Protein AF-A0A4Y6Q1Q9-F1 (afdb_monomer_lite)

Foldseek 3Di:
DDDDDDDDDDDDDDDDDDDDDDDDDDDDDDDDDDDDDDPPDDDPPPDDDDDPDDPPPPDDPPPVPQADCHAQQDWDAPDFFWIWGQHNNNPGTDIDGLDPQWTDDPRHTHGNQPAAQQDWADQFQFKIWGQHNRSNDTDIDGLDPQWTDFLRDTFGAGDWFAWDDALNNASLSAKDFWQDSDCPPPPGTITHKHADDQQSGHPQWFFAPCVQQVRVNGTIIFGADDQDGPDPQWGFEWAFGCNVVDTATGTGTDGVQADHQADFDDDLNRARRSDFCQPQFVTTGRWHFDQFDDYPQWFFFPQDVPTTITFGAFPNFDPPDPRFAPHCVPPPRPQWGFDWTQGNVRDTTTGIGGD

Structure (mmCIF, N/CA/C/O backbone):
data_AF-A0A4Y6Q1Q9-F1
#
_entry.id   AF-A0A4Y6Q1Q9-F1
#
loop_
_atom_site.group_PDB
_atom_site.id
_atom_site.type_symbol
_atom_site.label_atom_id
_atom_site.label_alt_id
_atom_site.label_comp_id
_atom_site.label_asym_id
_atom_site.label_entity_id
_atom_site.label_seq_id
_atom_site.pdbx_PDB_ins_code
_atom_site.Cartn_x
_atom_site.Cartn_y
_atom_site.Cartn_z
_atom_site.occupancy
_atom_site.B_iso_or_equiv
_atom_site.auth_seq_id
_atom_site.auth_comp_id
_atom_site.auth_asym_id
_atom_site.auth_atom_id
_atom_site.pdbx_PDB_model_num
ATOM 1 N N . MET A 1 1 ? -28.986 -9.405 56.811 1.00 47.06 1 MET A N 1
ATOM 2 C CA . MET A 1 1 ? -27.660 -8.983 57.314 1.00 47.06 1 MET A CA 1
ATOM 3 C C . MET A 1 1 ? -27.131 -10.055 58.252 1.00 47.06 1 MET A C 1
ATOM 5 O O . MET A 1 1 ? -27.530 -10.091 59.406 1.00 47.06 1 MET A O 1
ATOM 9 N N . GLN A 1 2 ? -26.292 -10.958 57.753 1.00 47.81 2 GLN A N 1
ATOM 10 C CA . GLN A 1 2 ? -25.539 -11.901 58.579 1.00 47.81 2 GLN A CA 1
ATOM 11 C C . GLN A 1 2 ? -24.184 -12.116 57.904 1.00 47.81 2 GLN A C 1
ATOM 13 O O . GLN A 1 2 ? -24.108 -12.580 56.772 1.00 47.81 2 GLN A O 1
ATOM 18 N N . PHE A 1 3 ? -23.141 -11.662 58.593 1.00 46.75 3 PHE A N 1
ATOM 19 C CA . PHE A 1 3 ? -21.742 -11.792 58.213 1.00 46.75 3 PHE A CA 1
ATOM 20 C C . PHE A 1 3 ? -21.291 -13.241 58.411 1.00 46.75 3 PHE A C 1
ATOM 22 O O . PHE A 1 3 ? -21.388 -13.757 59.523 1.00 46.75 3 PHE A O 1
ATOM 29 N N . ILE A 1 4 ? -20.728 -13.862 57.374 1.00 53.84 4 ILE A N 1
ATOM 30 C CA . ILE A 1 4 ? -19.892 -15.056 57.520 1.00 53.84 4 ILE A CA 1
ATOM 31 C C . ILE A 1 4 ? -18.462 -14.643 57.179 1.00 53.84 4 ILE A C 1
ATOM 33 O O . ILE A 1 4 ? -18.130 -14.356 56.033 1.00 53.84 4 ILE A O 1
ATOM 37 N N . ARG A 1 5 ? -17.630 -14.577 58.222 1.00 56.41 5 ARG A N 1
ATOM 38 C CA . ARG A 1 5 ? -16.172 -14.625 58.121 1.00 56.41 5 ARG A CA 1
ATOM 39 C C . ARG A 1 5 ? -15.771 -16.092 57.982 1.00 56.41 5 ARG A C 1
ATOM 41 O O . ARG A 1 5 ? -16.145 -16.883 58.844 1.00 56.41 5 ARG A O 1
ATOM 48 N N . LEU A 1 6 ? -14.967 -16.432 56.977 1.00 54.94 6 LEU A N 1
ATOM 49 C CA . LEU A 1 6 ? -14.128 -17.627 57.027 1.00 54.94 6 LEU A CA 1
ATOM 50 C C . LEU A 1 6 ? -12.688 -17.253 56.675 1.00 54.94 6 LEU A C 1
ATOM 52 O O . LEU A 1 6 ? -12.416 -16.535 55.717 1.00 54.94 6 LEU A O 1
ATOM 56 N N . THR A 1 7 ? -11.798 -17.713 57.539 1.00 52.59 7 THR A N 1
ATOM 57 C CA . THR A 1 7 ? -10.386 -17.372 57.645 1.00 52.59 7 THR A CA 1
ATOM 58 C C . THR A 1 7 ? -9.543 -18.441 56.944 1.00 52.59 7 THR A C 1
ATOM 60 O O . THR A 1 7 ? -9.765 -19.621 57.179 1.00 52.59 7 THR A O 1
ATOM 63 N N . ALA A 1 8 ? -8.573 -17.981 56.148 1.00 51.19 8 ALA A N 1
ATOM 64 C CA . ALA A 1 8 ? -7.253 -18.547 55.825 1.00 51.19 8 ALA A CA 1
ATOM 65 C C . ALA A 1 8 ? -7.079 -20.041 55.464 1.00 51.19 8 ALA A C 1
ATOM 67 O O . ALA A 1 8 ? -7.225 -20.926 56.301 1.00 51.19 8 ALA A O 1
ATOM 68 N N . LEU A 1 9 ? -6.463 -20.277 54.298 1.00 52.34 9 LEU A N 1
ATOM 69 C CA . LEU A 1 9 ? -5.302 -21.168 54.217 1.00 52.34 9 LEU A CA 1
ATOM 70 C C . LEU A 1 9 ? -4.280 -20.598 53.221 1.00 52.34 9 LEU A C 1
ATOM 72 O O . LEU A 1 9 ? -4.550 -20.450 52.034 1.00 52.34 9 LEU A O 1
ATOM 76 N N . VAL A 1 10 ? -3.113 -20.255 53.756 1.00 48.03 10 VAL A N 1
ATOM 77 C CA . VAL A 1 10 ? -1.894 -19.873 53.041 1.00 48.03 10 VAL A CA 1
ATOM 78 C C . VAL A 1 10 ? -1.172 -21.157 52.639 1.00 48.03 10 VAL A C 1
ATOM 80 O O . VAL A 1 10 ? -0.901 -21.983 53.508 1.00 48.03 10 VAL A O 1
ATOM 83 N N . VAL A 1 11 ? -0.805 -21.308 51.365 1.00 57.91 11 VAL A N 1
ATOM 84 C CA . VAL A 1 11 ? 0.219 -22.275 50.943 1.00 57.91 11 VAL A CA 1
ATOM 85 C C . VAL A 1 11 ? 1.246 -21.547 50.083 1.00 57.91 11 VAL A C 1
ATOM 87 O O . VAL A 1 11 ? 0.995 -21.179 48.941 1.00 57.91 11 VAL A O 1
ATOM 90 N N . PHE A 1 12 ? 2.399 -21.315 50.703 1.00 49.84 12 PHE A N 1
ATOM 91 C CA . PHE A 1 12 ? 3.652 -20.886 50.096 1.00 49.84 12 PHE A CA 1
ATOM 92 C C . PHE A 1 12 ? 4.282 -22.096 49.390 1.00 49.84 12 PHE A C 1
ATOM 94 O O . PHE A 1 12 ? 4.495 -23.121 50.036 1.00 49.84 12 PHE A O 1
ATOM 101 N N . PHE A 1 13 ? 4.636 -21.977 48.111 1.00 51.81 13 PHE A N 1
ATOM 102 C CA . PHE A 1 13 ? 5.584 -22.891 47.469 1.00 51.81 13 PHE A CA 1
ATOM 103 C C . PHE A 1 13 ? 6.710 -22.066 46.850 1.00 51.81 13 PHE A C 1
ATOM 105 O O . PHE A 1 13 ? 6.574 -21.487 45.778 1.00 51.81 13 PHE A O 1
ATOM 112 N N . ALA A 1 14 ? 7.817 -21.987 47.585 1.00 55.94 14 ALA A N 1
ATOM 113 C CA . ALA A 1 14 ? 9.106 -21.540 47.090 1.00 55.94 14 ALA A CA 1
ATOM 114 C C . ALA A 1 14 ? 9.966 -22.790 46.879 1.00 55.94 14 ALA A C 1
ATOM 116 O O . ALA A 1 14 ? 10.234 -23.512 47.839 1.00 55.94 14 ALA A O 1
ATOM 117 N N . ILE A 1 15 ? 10.404 -23.042 45.645 1.00 62.03 15 ILE A N 1
ATOM 118 C CA . ILE A 1 15 ? 11.508 -23.965 45.373 1.00 62.03 15 ILE A CA 1
ATOM 119 C C . ILE A 1 15 ? 12.562 -23.199 44.579 1.00 62.03 15 ILE A C 1
ATOM 121 O O . ILE A 1 15 ? 12.446 -22.987 43.376 1.00 62.03 15 ILE A O 1
ATOM 125 N N . LEU A 1 16 ? 13.594 -22.782 45.308 1.00 57.16 16 LEU A N 1
ATOM 126 C CA . LEU A 1 16 ? 14.924 -22.489 44.797 1.00 57.16 16 LEU A CA 1
ATOM 127 C C . LEU A 1 16 ? 15.665 -23.821 44.654 1.00 57.16 16 LEU A C 1
ATOM 129 O O . LEU A 1 16 ? 15.790 -24.546 45.639 1.00 57.16 16 LEU A O 1
ATOM 133 N N . THR A 1 17 ? 16.225 -24.103 43.477 1.00 61.12 17 THR A N 1
ATOM 134 C CA . THR A 1 17 ? 17.345 -25.049 43.375 1.00 61.12 17 THR A CA 1
ATOM 135 C C . THR A 1 17 ? 18.399 -24.467 42.447 1.00 61.12 17 THR A C 1
ATOM 137 O O . THR A 1 17 ? 18.184 -24.325 41.248 1.00 61.12 17 THR A O 1
ATOM 140 N N . ALA A 1 18 ? 19.526 -24.094 43.045 1.00 48.88 18 ALA A N 1
ATOM 141 C CA . ALA A 1 18 ? 20.755 -23.715 42.377 1.00 48.88 18 ALA A CA 1
ATOM 142 C C . ALA A 1 18 ? 21.656 -24.951 42.249 1.00 48.88 18 ALA A C 1
ATOM 144 O O . ALA A 1 18 ? 21.867 -25.651 43.238 1.00 48.88 18 ALA A O 1
ATOM 145 N N . CYS A 1 19 ? 22.258 -25.156 41.078 1.00 54.75 19 CYS A N 1
ATOM 146 C CA . CYS A 1 19 ? 23.528 -25.863 40.951 1.00 54.75 19 CYS A CA 1
ATOM 147 C C . CYS A 1 19 ? 24.446 -25.047 40.038 1.00 54.75 19 CYS A C 1
ATOM 149 O O . CYS A 1 19 ? 24.094 -24.705 38.913 1.00 54.75 19 CYS A O 1
ATOM 151 N N . ALA A 1 20 ? 25.605 -24.706 40.590 1.00 46.72 20 ALA A N 1
ATOM 152 C CA . ALA A 1 20 ? 26.699 -23.998 39.958 1.00 46.72 20 ALA A CA 1
ATOM 153 C C . ALA A 1 20 ? 27.694 -24.982 39.321 1.00 46.72 20 ALA A C 1
ATOM 155 O O . ALA A 1 20 ? 27.873 -26.085 39.832 1.00 46.72 20 ALA A O 1
ATOM 156 N N . GLY A 1 21 ? 28.432 -24.502 38.315 1.00 41.28 21 GLY A N 1
ATOM 157 C CA . GLY A 1 21 ? 29.847 -24.843 38.131 1.00 41.28 21 GLY A CA 1
ATOM 158 C C . GLY A 1 21 ? 30.191 -25.773 36.967 1.00 41.28 21 GLY A C 1
ATOM 159 O O . GLY A 1 21 ? 30.017 -26.983 37.061 1.00 41.28 21 GLY A O 1
ATOM 160 N N . GLY A 1 22 ? 30.805 -25.202 35.925 1.00 34.53 22 GLY A N 1
ATOM 161 C CA . GLY A 1 22 ? 31.552 -25.942 34.906 1.00 34.53 22 GLY A CA 1
ATOM 162 C C . GLY A 1 22 ? 31.999 -25.064 33.732 1.00 34.53 22 GLY A C 1
ATOM 163 O O . GLY A 1 22 ? 31.274 -24.931 32.756 1.00 34.53 22 GLY A O 1
ATOM 164 N N . SER A 1 23 ? 33.190 -24.471 33.829 1.00 46.94 23 SER A N 1
ATOM 165 C CA . SER A 1 23 ? 33.984 -23.946 32.696 1.00 46.94 23 SER A CA 1
ATOM 166 C C . SER A 1 23 ? 35.264 -24.805 32.553 1.00 46.94 23 SER A C 1
ATOM 168 O O . SER A 1 23 ? 35.506 -25.647 33.418 1.00 46.94 23 SER A O 1
ATOM 170 N N . PRO A 1 24 ? 36.168 -24.530 31.596 1.00 63.94 24 PRO A N 1
ATOM 171 C CA . PRO A 1 24 ? 36.149 -24.919 30.185 1.00 63.94 24 PRO A CA 1
ATOM 172 C C . PRO A 1 24 ? 37.322 -25.872 29.835 1.00 63.94 24 PRO A C 1
ATOM 174 O O . PRO A 1 24 ? 38.295 -25.988 30.579 1.00 63.94 24 PRO A O 1
ATOM 177 N N . SER A 1 25 ? 37.254 -26.554 28.692 1.00 46.38 25 SER A N 1
ATOM 178 C CA . SER A 1 25 ? 38.388 -27.223 28.015 1.00 46.38 25 SER A CA 1
ATOM 179 C C . SER A 1 25 ? 37.978 -27.337 26.540 1.00 46.38 25 SER A C 1
ATOM 181 O O . SER A 1 25 ? 36.919 -27.894 26.264 1.00 46.38 25 SER A O 1
ATOM 183 N N . ASP A 1 26 ? 38.572 -26.598 25.603 1.00 41.84 26 ASP A N 1
ATOM 184 C CA . ASP A 1 26 ? 39.839 -26.912 24.919 1.00 41.84 26 ASP A CA 1
ATOM 185 C C . ASP A 1 26 ? 40.028 -28.413 24.673 1.00 41.84 26 ASP A C 1
ATOM 187 O O . ASP A 1 26 ? 40.227 -29.161 25.628 1.00 41.84 26 ASP A O 1
ATOM 191 N N . LEU A 1 27 ? 39.933 -28.819 23.398 1.00 46.62 27 LEU A N 1
ATOM 192 C CA . LEU A 1 27 ? 40.850 -29.714 22.672 1.00 46.62 27 LEU A CA 1
ATOM 193 C C . LEU A 1 27 ? 40.365 -29.880 21.212 1.00 46.62 27 LEU A C 1
ATOM 195 O O . LEU A 1 27 ? 39.413 -30.598 20.922 1.00 46.62 27 LEU A O 1
ATOM 199 N N . ASP A 1 28 ? 41.011 -29.120 20.331 1.00 43.34 28 ASP A N 1
ATOM 200 C CA . ASP A 1 28 ? 41.704 -29.558 19.112 1.00 43.34 28 ASP A CA 1
ATOM 201 C C . ASP A 1 28 ? 41.157 -30.708 18.234 1.00 43.34 28 ASP A C 1
ATOM 203 O O . ASP A 1 28 ? 41.127 -31.873 18.613 1.00 43.34 28 ASP A O 1
ATOM 207 N N . ALA A 1 29 ? 40.922 -30.322 16.973 1.00 45.03 29 ALA A N 1
ATOM 208 C CA . ALA A 1 29 ? 41.570 -30.840 15.759 1.00 45.03 29 ALA A CA 1
ATOM 209 C C . ALA A 1 29 ? 41.416 -32.319 15.339 1.00 45.03 29 ALA A C 1
ATOM 211 O O . ALA A 1 29 ? 42.073 -33.201 15.871 1.00 45.03 29 ALA A O 1
ATOM 212 N N . GLU A 1 30 ? 40.747 -32.510 14.196 1.00 45.09 30 GLU A N 1
ATOM 213 C CA . GLU A 1 30 ? 41.185 -33.344 13.056 1.00 45.09 30 GLU A CA 1
ATOM 214 C C . GLU A 1 30 ? 40.502 -32.752 11.801 1.00 45.09 30 GLU A C 1
ATOM 216 O O . GLU A 1 30 ? 39.281 -32.735 11.694 1.00 45.09 30 GLU A O 1
ATOM 221 N N . GLN A 1 31 ? 41.185 -31.942 10.985 1.00 52.59 31 GLN A N 1
ATOM 222 C CA . GLN A 1 31 ? 41.959 -32.351 9.803 1.00 52.59 31 GLN A CA 1
ATOM 223 C C . GLN A 1 31 ? 41.262 -33.398 8.914 1.00 52.59 31 GLN A C 1
ATOM 225 O O . GLN A 1 31 ? 41.403 -34.593 9.138 1.00 52.59 31 GLN A O 1
ATOM 230 N N . ASN A 1 32 ? 40.652 -32.950 7.810 1.00 44.72 32 ASN A N 1
ATOM 231 C CA . ASN A 1 32 ? 40.888 -33.607 6.522 1.00 44.72 32 ASN A CA 1
ATOM 232 C C . ASN A 1 32 ? 40.786 -32.605 5.347 1.00 44.72 32 ASN A C 1
ATOM 234 O O . ASN A 1 32 ? 39.728 -31.999 5.165 1.00 44.72 32 ASN A O 1
ATOM 238 N N . PRO A 1 33 ? 41.873 -32.421 4.574 1.00 57.25 33 PRO A N 1
ATOM 239 C CA . PRO A 1 33 ? 41.934 -31.596 3.373 1.00 57.25 33 PRO A CA 1
ATOM 240 C C . PRO A 1 33 ? 41.667 -32.421 2.102 1.00 57.25 33 PRO A C 1
ATOM 242 O O . PRO A 1 33 ? 42.070 -33.578 2.032 1.00 57.25 33 PRO A O 1
ATOM 245 N N . GLN A 1 34 ? 41.019 -31.799 1.112 1.00 46.75 34 GLN A N 1
ATOM 246 C CA . GLN A 1 34 ? 40.955 -32.125 -0.331 1.00 46.75 34 GLN A CA 1
ATOM 247 C C . GLN A 1 34 ? 39.831 -31.229 -0.885 1.00 46.75 34 GLN A C 1
ATOM 249 O O . GLN A 1 34 ? 38.666 -31.472 -0.601 1.00 46.75 34 GLN A O 1
ATOM 254 N N . ASP A 1 35 ? 40.062 -30.063 -1.485 1.00 50.22 35 ASP A N 1
ATOM 255 C CA . ASP A 1 35 ? 40.942 -29.718 -2.610 1.00 50.22 35 ASP A CA 1
ATOM 256 C C . ASP A 1 35 ? 40.752 -30.626 -3.835 1.00 50.22 35 ASP A C 1
ATOM 258 O O . ASP A 1 35 ? 41.390 -31.671 -3.957 1.00 50.22 35 ASP A O 1
ATOM 262 N N . ALA A 1 36 ? 39.818 -30.224 -4.705 1.00 50.03 36 ALA A N 1
ATOM 263 C CA . ALA A 1 36 ? 39.836 -30.440 -6.153 1.00 50.03 36 ALA A CA 1
ATOM 264 C C . ALA A 1 36 ? 38.635 -29.705 -6.776 1.00 50.03 36 ALA A C 1
ATOM 266 O O . ALA A 1 36 ? 37.562 -30.281 -6.954 1.00 50.03 36 ALA A O 1
ATOM 267 N N . GLY A 1 37 ? 38.803 -28.417 -7.078 1.00 46.62 37 GLY A N 1
ATOM 268 C CA . GLY A 1 37 ? 37.723 -27.605 -7.643 1.00 46.62 37 GLY A CA 1
ATOM 269 C C . GLY A 1 37 ? 38.157 -26.348 -8.386 1.00 46.62 37 GLY A C 1
ATOM 270 O O . GLY A 1 37 ? 37.398 -25.397 -8.396 1.00 46.62 37 GLY A O 1
ATOM 271 N N . GLN A 1 38 ? 39.358 -26.367 -8.973 1.00 45.34 38 GLN A N 1
ATOM 272 C CA . GLN A 1 38 ? 39.808 -25.519 -10.086 1.00 45.34 38 GLN A CA 1
ATOM 273 C C . GLN A 1 38 ? 39.387 -24.041 -10.041 1.00 45.34 38 GLN A C 1
ATOM 275 O O . GLN A 1 38 ? 38.571 -23.588 -10.841 1.00 45.34 38 GLN A O 1
ATOM 280 N N . ASP A 1 39 ? 40.092 -23.277 -9.210 1.00 42.06 39 ASP A N 1
ATOM 281 C CA . ASP A 1 39 ? 40.489 -21.925 -9.587 1.00 42.06 39 ASP A CA 1
ATOM 282 C C . ASP A 1 39 ? 41.356 -22.020 -10.848 1.00 42.06 39 ASP A C 1
ATOM 284 O O . ASP A 1 39 ? 42.492 -22.511 -10.831 1.00 42.06 39 ASP A O 1
ATOM 288 N N . THR A 1 40 ? 40.810 -21.593 -11.983 1.00 49.72 40 THR A N 1
ATOM 289 C CA . THR A 1 40 ? 41.628 -21.232 -13.137 1.00 49.72 40 THR A CA 1
ATOM 290 C C . THR A 1 40 ? 42.378 -19.964 -12.777 1.00 49.72 40 THR A C 1
ATOM 292 O O . THR A 1 40 ? 41.827 -18.869 -12.848 1.00 49.72 40 THR A O 1
ATOM 295 N N . ALA A 1 41 ? 43.622 -20.169 -12.354 1.00 45.03 41 ALA A N 1
ATOM 296 C CA . ALA A 1 41 ? 44.639 -19.157 -12.162 1.00 45.03 41 ALA A CA 1
ATOM 297 C C . ALA A 1 41 ? 44.594 -18.097 -13.272 1.00 45.03 41 ALA A C 1
ATOM 299 O O . ALA A 1 41 ? 44.763 -18.408 -14.456 1.00 45.03 41 ALA A O 1
ATOM 300 N N . GLU A 1 42 ? 44.413 -16.845 -12.862 1.00 50.75 42 GLU A N 1
ATOM 301 C CA . GLU A 1 42 ? 44.972 -15.711 -13.581 1.00 50.75 42 GLU A CA 1
ATOM 302 C C . GLU A 1 42 ? 46.497 -15.908 -13.646 1.00 50.75 42 GLU A C 1
ATOM 304 O O . GLU A 1 42 ? 47.126 -16.177 -12.617 1.00 50.75 42 GLU A O 1
ATOM 309 N N . PRO A 1 43 ? 47.122 -15.843 -14.831 1.00 60.78 43 PRO A N 1
ATOM 310 C CA . PRO A 1 43 ? 48.567 -15.779 -14.905 1.00 60.78 43 PRO A CA 1
ATOM 311 C C . PRO A 1 43 ? 49.023 -14.402 -14.411 1.00 60.78 43 PRO A C 1
ATOM 313 O O . PRO A 1 43 ? 48.822 -13.388 -15.078 1.00 60.78 43 PRO A O 1
ATOM 316 N N . ASP A 1 44 ? 49.666 -14.394 -13.244 1.00 50.34 44 ASP A N 1
ATOM 317 C CA . ASP A 1 44 ? 50.566 -13.332 -12.801 1.00 50.34 44 ASP A CA 1
ATOM 318 C C . ASP A 1 44 ? 51.708 -13.180 -13.821 1.00 50.34 44 ASP A C 1
ATOM 320 O O . ASP A 1 44 ? 52.760 -13.815 -13.706 1.00 50.34 44 ASP A O 1
ATOM 324 N N . ASP A 1 45 ? 51.522 -12.321 -14.822 1.00 49.72 45 ASP A N 1
ATOM 325 C CA . ASP A 1 45 ? 52.599 -11.864 -15.703 1.00 49.72 45 ASP A CA 1
ATOM 326 C C . ASP A 1 45 ? 53.390 -10.744 -15.007 1.00 49.72 45 ASP A C 1
ATOM 328 O O . ASP A 1 45 ? 53.369 -9.563 -15.355 1.00 49.72 45 ASP A O 1
ATOM 332 N N . ALA A 1 46 ? 54.110 -11.137 -13.958 1.00 60.56 46 ALA A N 1
ATOM 333 C CA . ALA A 1 46 ? 55.177 -10.350 -13.366 1.00 60.56 46 ALA A CA 1
ATOM 334 C C . ALA A 1 46 ? 56.481 -10.637 -14.119 1.00 60.56 46 ALA A C 1
ATOM 336 O O . ALA A 1 46 ? 57.303 -11.433 -13.668 1.00 60.56 46 ALA A O 1
ATOM 337 N N . SER A 1 47 ? 56.676 -10.000 -15.274 1.00 58.25 47 SER A N 1
ATOM 338 C CA . SER A 1 47 ? 57.976 -9.880 -15.950 1.00 58.25 47 SER A CA 1
ATOM 339 C C . SER A 1 47 ? 57.925 -8.810 -17.040 1.00 58.25 47 SER A C 1
ATOM 341 O O . SER A 1 47 ? 57.946 -9.135 -18.221 1.00 58.25 47 SER A O 1
ATOM 343 N N . ASP A 1 48 ? 57.957 -7.529 -16.671 1.00 46.31 48 ASP A N 1
ATOM 344 C CA . ASP A 1 48 ? 58.685 -6.601 -17.536 1.00 46.31 48 ASP A CA 1
ATOM 345 C C . ASP A 1 48 ? 59.602 -5.706 -16.712 1.00 46.31 48 ASP A C 1
ATOM 347 O O . ASP A 1 48 ? 59.211 -4.773 -16.006 1.00 46.31 48 ASP A O 1
ATOM 351 N N . ALA A 1 49 ? 60.864 -6.117 -16.743 1.00 51.41 49 ALA A N 1
ATOM 352 C CA . ALA A 1 49 ? 61.971 -5.379 -16.210 1.00 51.41 49 ALA A CA 1
ATOM 353 C C . ALA A 1 49 ? 62.146 -4.134 -17.071 1.00 51.41 49 ALA A C 1
ATOM 355 O O . ALA A 1 49 ? 62.486 -4.213 -18.248 1.00 51.41 49 ALA A O 1
ATOM 356 N N . SER A 1 50 ? 61.990 -2.982 -16.430 1.00 54.69 50 SER A N 1
ATOM 357 C CA . SER A 1 50 ? 62.504 -1.699 -16.875 1.00 54.69 50 SER A CA 1
ATOM 358 C C . SER A 1 50 ? 63.838 -1.879 -17.607 1.00 54.69 50 SER A C 1
ATOM 360 O O . SER A 1 50 ? 64.858 -2.172 -16.979 1.00 54.69 50 SER A O 1
ATOM 362 N N . ASN A 1 51 ? 63.832 -1.690 -18.926 1.00 53.59 51 ASN A N 1
ATOM 363 C CA . ASN A 1 51 ? 65.040 -1.541 -19.721 1.00 53.59 51 ASN A CA 1
ATOM 364 C C . ASN A 1 51 ? 65.278 -0.034 -19.937 1.00 53.59 51 ASN A C 1
ATOM 366 O O . ASN A 1 51 ? 64.678 0.565 -20.831 1.00 53.59 51 ASN A O 1
ATOM 370 N N . PRO A 1 52 ? 66.101 0.635 -19.106 1.00 57.25 52 PRO A N 1
ATOM 371 C CA . PRO A 1 52 ? 66.445 2.034 -19.298 1.00 57.25 52 PRO A CA 1
ATOM 372 C C . PRO A 1 52 ? 67.534 2.108 -20.372 1.00 57.25 52 PRO A C 1
ATOM 374 O O . PRO A 1 52 ? 68.721 2.204 -20.058 1.00 57.25 52 PRO A O 1
ATOM 377 N N . GLY A 1 53 ? 67.156 1.995 -21.646 1.00 56.19 53 GLY A N 1
ATOM 378 C CA . GLY A 1 53 ? 68.172 1.955 -22.696 1.00 56.19 53 GLY A CA 1
ATOM 379 C C . GLY A 1 53 ? 67.740 2.012 -24.152 1.00 56.19 53 GLY A C 1
ATOM 380 O O . GLY A 1 53 ? 68.634 2.181 -24.975 1.00 56.19 53 GLY A O 1
ATOM 381 N N . ASP A 1 54 ? 66.451 1.930 -24.497 1.00 46.78 54 ASP A N 1
ATOM 382 C CA . ASP A 1 54 ? 66.044 1.950 -25.910 1.00 46.78 54 ASP A CA 1
ATOM 383 C C . ASP A 1 54 ? 65.387 3.277 -26.308 1.00 46.78 54 ASP A C 1
ATOM 385 O O . ASP A 1 54 ? 64.173 3.439 -26.393 1.00 46.78 54 ASP A O 1
ATOM 389 N N . VAL A 1 55 ? 66.247 4.271 -26.525 1.00 55.97 55 VAL A N 1
ATOM 390 C CA . VAL A 1 55 ? 65.948 5.470 -27.317 1.00 55.97 55 VAL A CA 1
ATOM 391 C C . VAL A 1 55 ? 66.078 5.116 -28.802 1.00 55.97 55 VAL A C 1
ATOM 393 O O . VAL A 1 55 ? 66.976 5.587 -29.498 1.00 55.97 55 VAL A O 1
ATOM 396 N N . GLY A 1 56 ? 65.178 4.255 -29.271 1.00 50.50 56 GLY A N 1
ATOM 397 C CA . GLY A 1 56 ? 64.932 3.961 -30.679 1.00 50.50 56 GLY A CA 1
ATOM 398 C C . GLY A 1 56 ? 63.715 4.744 -31.156 1.00 50.50 56 GLY A C 1
ATOM 399 O O . GLY A 1 56 ? 62.588 4.269 -31.107 1.00 50.50 56 GLY A O 1
ATOM 400 N N . VAL A 1 57 ? 63.937 5.992 -31.562 1.00 58.41 57 VAL A N 1
ATOM 401 C CA . VAL A 1 57 ? 62.949 6.818 -32.265 1.00 58.41 57 VAL A CA 1
ATOM 402 C C . VAL A 1 57 ? 62.760 6.288 -33.690 1.00 58.41 57 VAL A C 1
ATOM 404 O O . VAL A 1 57 ? 63.372 6.798 -34.622 1.00 58.41 57 VAL A O 1
ATOM 407 N N . ASP A 1 58 ? 61.884 5.302 -33.852 1.00 48.94 58 ASP A N 1
ATOM 408 C CA . ASP A 1 58 ? 61.232 4.970 -35.123 1.00 48.94 58 ASP A CA 1
ATOM 409 C C . ASP A 1 58 ? 59.821 5.603 -35.066 1.00 48.94 58 ASP A C 1
ATOM 411 O O . ASP A 1 58 ? 58.864 4.984 -34.629 1.00 48.94 58 ASP A O 1
ATOM 415 N N . SER A 1 59 ? 59.588 6.906 -35.271 1.00 61.78 59 SER A N 1
ATOM 416 C CA . SER A 1 59 ? 59.755 7.672 -36.517 1.00 61.78 59 SER A CA 1
ATOM 417 C C . SER A 1 59 ? 59.467 6.890 -37.798 1.00 61.78 59 SER A C 1
ATOM 419 O O . SER A 1 59 ? 60.289 6.882 -38.706 1.00 61.78 59 SER A O 1
ATOM 421 N N . ALA A 1 60 ? 58.284 6.276 -37.878 1.00 55.41 60 ALA A N 1
ATOM 422 C CA . ALA A 1 60 ? 57.389 6.364 -39.041 1.00 55.41 60 ALA A CA 1
ATOM 423 C C . ALA A 1 60 ? 56.152 5.479 -38.823 1.00 55.41 60 ALA A C 1
ATOM 425 O O . ALA A 1 60 ? 55.980 4.475 -39.503 1.00 55.41 60 ALA A O 1
ATOM 426 N N . ASP A 1 61 ? 55.279 5.876 -37.901 1.00 50.16 61 ASP A N 1
ATOM 427 C CA . ASP A 1 61 ? 53.873 5.471 -37.968 1.00 50.16 61 ASP A CA 1
ATOM 428 C C . ASP A 1 61 ? 53.020 6.743 -37.977 1.00 50.16 61 ASP A C 1
ATOM 430 O O . ASP A 1 61 ? 52.247 7.052 -37.079 1.00 50.16 61 ASP A O 1
ATOM 434 N N . THR A 1 62 ? 53.242 7.560 -39.011 1.00 56.53 62 THR A N 1
ATOM 435 C CA . THR A 1 62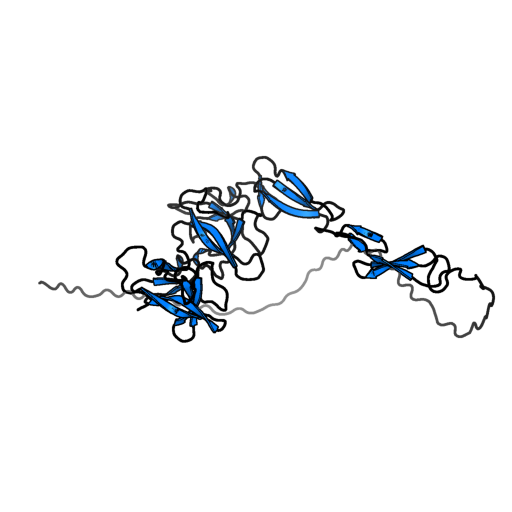 ? 52.289 8.582 -39.455 1.00 56.53 62 THR A CA 1
ATOM 436 C C . THR A 1 62 ? 51.145 7.875 -40.173 1.00 56.53 62 THR A C 1
ATOM 438 O O . THR A 1 62 ? 50.912 8.102 -41.363 1.00 56.53 62 THR A O 1
ATOM 441 N N . VAL A 1 63 ? 50.471 6.954 -39.484 1.00 63.06 63 VAL A N 1
ATOM 442 C CA . VAL A 1 63 ? 49.099 6.649 -39.861 1.00 63.06 63 VAL A CA 1
ATOM 443 C C . VAL A 1 63 ? 48.377 7.943 -39.536 1.00 63.06 63 VAL A C 1
ATOM 445 O O . VAL A 1 63 ? 48.281 8.312 -38.369 1.00 63.06 63 VAL A O 1
ATOM 448 N N . ASP A 1 64 ? 48.031 8.704 -40.574 1.00 68.44 64 ASP A N 1
ATOM 449 C CA . ASP A 1 64 ? 47.051 9.776 -40.473 1.00 68.44 64 ASP A CA 1
ATOM 450 C C . ASP A 1 64 ? 45.851 9.166 -39.750 1.00 68.44 64 ASP A C 1
ATOM 452 O O . ASP A 1 64 ? 45.096 8.410 -40.364 1.00 68.44 64 ASP A O 1
ATOM 456 N N . ASP A 1 65 ? 45.753 9.386 -38.437 1.00 72.25 65 ASP A N 1
ATOM 457 C CA . ASP A 1 65 ? 44.601 8.969 -37.657 1.00 72.25 65 ASP A CA 1
ATOM 458 C C . ASP A 1 65 ? 43.423 9.715 -38.286 1.00 72.25 65 ASP A C 1
ATOM 460 O O . ASP A 1 65 ? 43.386 10.951 -38.243 1.00 72.25 65 ASP A O 1
ATOM 464 N N . PRO A 1 66 ? 42.522 9.012 -38.997 1.00 76.38 66 PRO A N 1
ATOM 465 C CA . PRO A 1 66 ? 41.467 9.666 -39.757 1.00 76.38 66 PRO A CA 1
ATOM 466 C C . PRO A 1 66 ? 40.440 10.331 -38.832 1.00 76.38 66 PRO A C 1
ATOM 468 O O . PRO A 1 66 ? 39.529 11.004 -39.315 1.00 76.38 66 PRO A O 1
ATOM 471 N N . CYS A 1 67 ? 40.564 10.131 -37.519 1.00 82.44 67 CYS A N 1
ATOM 472 C CA . CYS A 1 67 ? 39.724 10.737 -36.511 1.00 82.44 67 CYS A CA 1
ATOM 473 C C . CYS A 1 67 ? 40.332 12.069 -36.044 1.00 82.44 67 CYS A C 1
ATOM 475 O O . CYS A 1 67 ? 41.472 12.138 -35.593 1.00 82.44 67 CYS A O 1
ATOM 477 N N . GLY A 1 68 ? 39.557 13.149 -36.182 1.00 88.69 68 GLY A N 1
ATOM 478 C CA . GLY A 1 68 ? 39.921 14.481 -35.700 1.00 88.69 68 GLY A CA 1
ATOM 479 C C . GLY A 1 68 ? 39.726 14.603 -34.186 1.00 88.69 68 GLY A C 1
ATOM 480 O O . GLY A 1 68 ? 40.488 14.061 -33.395 1.00 88.69 68 GLY A O 1
ATOM 481 N N . VAL A 1 69 ? 38.697 15.347 -33.770 1.00 94.38 69 VAL A N 1
ATOM 482 C CA . VAL A 1 69 ? 38.250 15.425 -32.364 1.00 94.38 69 VAL A CA 1
ATOM 483 C C . VAL A 1 69 ? 37.477 14.163 -31.961 1.00 94.38 69 VAL A C 1
ATOM 485 O O . VAL A 1 69 ? 37.526 13.750 -30.806 1.00 94.38 69 VAL A O 1
ATOM 488 N N . CYS A 1 70 ? 36.770 13.564 -32.916 1.00 96.31 70 CYS A N 1
ATOM 489 C CA . CYS A 1 70 ? 36.041 12.305 -32.802 1.00 96.31 70 CYS A CA 1
ATOM 490 C C . CYS A 1 70 ? 36.086 11.573 -34.151 1.00 96.31 70 CYS A C 1
ATOM 492 O O . CYS A 1 70 ? 36.439 12.171 -35.178 1.00 96.31 70 CYS A O 1
ATOM 494 N N . CYS A 1 71 ? 35.753 10.283 -34.165 1.00 95.81 71 CYS A N 1
ATOM 495 C CA . CYS A 1 71 ? 35.698 9.531 -35.413 1.00 95.81 71 CYS A CA 1
ATOM 496 C C . CYS A 1 71 ? 34.377 9.820 -36.148 1.00 95.81 71 CYS A C 1
ATOM 498 O O . CYS A 1 71 ? 33.318 9.698 -35.536 1.00 95.81 71 CYS A O 1
ATOM 500 N N . PRO A 1 72 ? 34.387 10.172 -37.447 1.00 96.00 72 PRO A N 1
ATOM 501 C CA . PRO A 1 72 ? 33.167 10.408 -38.220 1.00 96.00 72 PRO A CA 1
ATOM 502 C C . PRO A 1 72 ? 32.088 9.333 -38.020 1.00 96.00 72 PRO A C 1
ATOM 504 O O . PRO A 1 72 ? 32.340 8.144 -38.227 1.00 96.00 72 PRO A O 1
ATOM 507 N N . GLY A 1 73 ? 30.887 9.752 -37.610 1.00 96.06 73 GLY A N 1
ATOM 508 C CA . GLY A 1 73 ? 29.754 8.861 -37.339 1.00 96.06 73 GLY A CA 1
ATOM 509 C C . GLY A 1 73 ? 29.783 8.136 -35.988 1.00 96.06 73 GLY A C 1
ATOM 510 O O . GLY A 1 73 ? 28.847 7.394 -35.694 1.00 96.06 73 GLY A O 1
ATOM 511 N N . GLU A 1 74 ? 30.808 8.344 -35.158 1.00 97.50 74 GLU A N 1
ATOM 512 C CA . GLU A 1 74 ? 30.845 7.857 -33.777 1.00 97.50 74 GLU A CA 1
ATOM 513 C C . GLU A 1 74 ? 29.632 8.368 -32.995 1.00 97.50 74 GLU A C 1
ATOM 515 O O . GLU A 1 74 ? 29.282 9.548 -33.061 1.00 97.50 74 GLU A O 1
ATOM 520 N N . GLN A 1 75 ? 28.991 7.467 -32.256 1.00 98.44 75 GLN A N 1
ATOM 521 C CA . GLN A 1 75 ? 27.801 7.748 -31.467 1.00 98.44 75 GLN A CA 1
ATOM 522 C C . GLN A 1 75 ? 28.093 7.509 -29.991 1.00 98.44 75 GLN A C 1
ATOM 524 O O . GLN A 1 75 ? 28.519 6.424 -29.600 1.00 98.44 75 GLN A O 1
ATOM 529 N N . VAL A 1 76 ? 27.842 8.524 -29.170 1.00 98.00 76 VAL A N 1
ATOM 530 C CA . VAL A 1 76 ? 28.017 8.473 -27.716 1.00 98.00 76 VAL A CA 1
ATOM 531 C C . VAL A 1 76 ? 26.815 9.107 -27.031 1.00 98.00 76 VAL A C 1
ATOM 533 O O . VAL A 1 76 ? 26.138 9.953 -27.606 1.00 98.00 76 VAL A O 1
ATOM 536 N N . CYS A 1 77 ? 26.538 8.711 -25.795 1.00 98.44 77 CYS A N 1
ATOM 537 C CA . CYS A 1 77 ? 25.511 9.366 -24.990 1.00 98.44 77 CYS A CA 1
ATOM 538 C C . CYS A 1 77 ? 26.142 10.506 -24.199 1.00 98.44 77 CYS A C 1
ATOM 540 O O . CYS A 1 77 ? 27.035 10.261 -23.386 1.00 98.44 77 CYS A O 1
ATOM 542 N N . SER A 1 78 ? 25.705 11.743 -24.439 1.00 97.69 78 SER A N 1
ATOM 543 C CA . SER A 1 78 ? 26.161 12.900 -23.656 1.00 97.69 78 SER A CA 1
ATOM 544 C C . SER A 1 78 ? 25.459 12.991 -22.303 1.00 97.69 78 SER A C 1
ATOM 546 O O . SER A 1 78 ? 26.054 13.454 -21.330 1.00 97.69 78 SER A O 1
ATOM 548 N N . ASP A 1 79 ? 24.225 12.496 -22.226 1.00 97.50 79 ASP A N 1
ATOM 549 C CA . ASP A 1 79 ? 23.462 12.287 -20.998 1.00 97.50 79 ASP A CA 1
ATOM 550 C C . ASP A 1 79 ? 22.457 11.128 -21.182 1.00 97.50 79 ASP A C 1
ATOM 552 O O . ASP A 1 79 ? 22.476 10.432 -22.197 1.00 97.50 79 ASP A O 1
ATOM 556 N N . GLY A 1 80 ? 21.578 10.898 -20.199 1.00 95.94 80 GLY A N 1
ATOM 557 C CA . GLY A 1 80 ? 20.601 9.802 -20.229 1.00 95.94 80 GLY A CA 1
ATOM 558 C C . GLY A 1 80 ? 19.514 9.905 -21.309 1.00 95.94 80 GLY A C 1
ATOM 559 O O . GLY A 1 80 ? 18.778 8.945 -21.503 1.00 95.94 80 GLY A O 1
ATOM 560 N N . ASN A 1 81 ? 19.386 11.023 -22.025 1.00 97.94 81 ASN A N 1
ATOM 561 C CA . ASN A 1 81 ? 18.372 11.240 -23.064 1.00 97.94 81 ASN A CA 1
ATOM 562 C C . ASN A 1 81 ? 18.932 11.908 -24.338 1.00 97.94 81 ASN A C 1
ATOM 564 O O . ASN A 1 81 ? 18.173 12.247 -25.249 1.00 97.94 81 ASN A O 1
ATOM 568 N N . THR A 1 82 ? 20.246 12.101 -24.432 1.00 98.31 82 THR A N 1
ATOM 569 C CA . THR A 1 82 ? 20.874 12.811 -25.550 1.00 98.31 82 THR A CA 1
ATOM 570 C C . THR A 1 82 ? 21.931 11.943 -26.223 1.00 98.31 82 THR A C 1
ATOM 572 O O . THR A 1 82 ? 22.939 11.567 -25.624 1.00 98.31 82 THR A O 1
ATOM 575 N N . LEU A 1 83 ? 21.694 11.648 -27.502 1.00 98.69 83 LEU A N 1
ATOM 576 C CA . LEU A 1 83 ? 22.620 10.975 -28.399 1.00 98.69 83 LEU A CA 1
ATOM 577 C C . LEU A 1 83 ? 23.462 12.011 -29.143 1.00 98.69 83 LEU A C 1
ATOM 579 O O . LEU A 1 83 ? 22.943 12.810 -29.919 1.00 98.69 83 LEU A O 1
ATOM 583 N N . SER A 1 84 ? 24.767 11.956 -28.951 1.00 98.56 84 SER A N 1
ATOM 584 C CA . SER A 1 84 ? 25.750 12.790 -29.629 1.00 98.56 84 SER A CA 1
ATOM 585 C C . SER A 1 84 ? 26.369 12.004 -30.784 1.00 98.56 84 SER A C 1
ATOM 587 O O . SER A 1 84 ? 26.938 10.936 -30.577 1.00 98.56 84 SER A O 1
ATOM 589 N N . THR A 1 85 ? 26.271 12.523 -32.011 1.00 98.50 85 THR A N 1
ATOM 590 C CA . THR A 1 85 ? 26.874 11.916 -33.214 1.00 98.50 85 THR A CA 1
ATOM 591 C C . THR A 1 85 ? 28.012 12.787 -33.737 1.00 98.50 85 THR A C 1
ATOM 593 O O . THR A 1 85 ? 27.817 13.981 -33.964 1.00 98.50 85 THR A O 1
ATOM 596 N N . CYS A 1 86 ? 29.196 12.212 -33.932 1.00 98.12 86 CYS A N 1
ATOM 597 C CA . CYS A 1 86 ? 30.343 12.916 -34.493 1.00 98.12 86 CYS A CA 1
ATOM 598 C C . CYS A 1 86 ? 30.085 13.295 -35.957 1.00 98.12 86 CYS A C 1
ATOM 600 O O . CYS A 1 86 ? 29.671 12.456 -36.761 1.00 98.12 86 CYS A O 1
ATOM 602 N N . ALA A 1 87 ? 30.346 14.553 -36.303 1.00 96.69 87 ALA A N 1
ATOM 603 C CA . ALA A 1 87 ? 30.230 15.055 -37.664 1.00 96.69 87 ALA A CA 1
ATOM 604 C C . ALA A 1 87 ? 31.161 14.303 -38.635 1.00 96.69 87 ALA A C 1
ATOM 606 O O . ALA A 1 87 ? 32.232 13.833 -38.251 1.00 96.69 87 ALA A O 1
ATOM 607 N N . ASP A 1 88 ? 30.780 14.243 -39.915 1.00 95.56 88 ASP A N 1
ATOM 608 C CA . ASP A 1 88 ? 31.520 13.513 -40.958 1.00 95.56 88 ASP A CA 1
ATOM 609 C C . ASP A 1 88 ? 32.971 13.997 -41.154 1.00 95.56 88 ASP A C 1
ATOM 611 O O . ASP A 1 88 ? 33.812 13.267 -41.675 1.00 95.56 88 ASP A O 1
ATOM 615 N N . ASP A 1 89 ? 33.270 15.237 -40.760 1.00 94.19 89 ASP A N 1
ATOM 616 C CA . ASP A 1 89 ? 34.604 15.839 -40.831 1.00 94.19 89 ASP A CA 1
ATOM 617 C C . ASP A 1 89 ? 35.434 15.653 -39.547 1.00 94.19 89 ASP A C 1
ATOM 619 O O . ASP A 1 89 ? 36.547 16.174 -39.454 1.00 94.19 89 ASP A O 1
ATOM 623 N N . GLY A 1 90 ? 34.900 14.940 -38.549 1.00 95.19 90 GLY A N 1
ATOM 624 C CA . GLY A 1 90 ? 35.556 14.700 -37.265 1.00 95.19 90 GLY A CA 1
ATOM 625 C C . GLY A 1 90 ? 35.726 15.958 -36.409 1.00 95.19 90 GLY A C 1
ATOM 626 O O . GLY A 1 90 ? 36.516 15.946 -35.464 1.00 95.19 90 GLY A O 1
ATOM 627 N N . SER A 1 91 ? 35.042 17.064 -36.733 1.00 95.69 91 SER A N 1
ATOM 628 C CA . SER A 1 91 ? 35.242 18.354 -36.056 1.00 95.69 91 SER A CA 1
ATOM 629 C C . SER A 1 91 ? 34.566 18.455 -34.682 1.00 95.69 91 SER A C 1
ATOM 631 O O . SER A 1 91 ? 34.951 19.309 -33.880 1.00 95.69 91 SER A O 1
ATOM 633 N N . GLY A 1 92 ? 33.594 17.587 -34.384 1.00 96.38 92 GLY A N 1
ATOM 634 C CA . GLY A 1 92 ? 32.893 17.545 -33.101 1.00 96.38 92 GLY A CA 1
ATOM 635 C C . GLY A 1 92 ? 31.560 16.795 -33.152 1.00 96.38 92 GLY A C 1
ATOM 636 O O . GLY A 1 92 ? 31.177 16.251 -34.186 1.00 96.38 92 GLY A O 1
ATOM 637 N N . PHE A 1 93 ? 30.847 16.783 -32.026 1.00 98.31 93 PHE A N 1
ATOM 638 C CA . PHE A 1 93 ? 29.562 16.099 -31.871 1.00 98.31 93 PHE A CA 1
ATOM 639 C C . PHE A 1 93 ? 28.360 17.014 -32.145 1.00 98.31 93 PHE A C 1
ATOM 641 O O . PHE A 1 93 ? 28.377 18.204 -31.833 1.00 98.31 93 PHE A O 1
ATOM 648 N N . THR A 1 94 ? 27.299 16.430 -32.705 1.00 98.25 94 THR A N 1
ATOM 649 C CA . THR A 1 94 ? 25.961 17.020 -32.822 1.00 98.25 94 THR A CA 1
ATOM 650 C C . THR A 1 94 ? 24.983 16.233 -31.960 1.00 98.25 94 THR A C 1
ATOM 652 O O . THR A 1 94 ? 24.879 15.015 -32.105 1.00 98.25 94 THR A O 1
ATOM 655 N N . ASP A 1 95 ? 24.250 16.934 -31.102 1.00 98.31 95 ASP A N 1
ATOM 656 C CA . ASP A 1 95 ? 23.336 16.331 -30.134 1.00 98.31 95 ASP A CA 1
ATOM 657 C C . ASP A 1 95 ? 21.918 16.159 -30.693 1.00 98.31 95 ASP A C 1
ATOM 659 O O . ASP A 1 95 ? 21.371 17.047 -31.354 1.00 98.31 95 ASP A O 1
ATOM 663 N N . GLN A 1 96 ? 21.301 15.021 -30.376 1.00 98.38 96 GLN A N 1
ATOM 664 C CA . GLN A 1 96 ? 19.918 14.684 -30.685 1.00 98.38 96 GLN A CA 1
ATOM 665 C C . GLN A 1 96 ? 19.242 14.050 -29.462 1.00 98.38 96 GLN A C 1
ATOM 667 O O . GLN A 1 96 ? 19.712 13.049 -28.930 1.00 98.38 96 GLN A O 1
ATOM 672 N N . THR A 1 97 ? 18.093 14.581 -29.045 1.00 98.25 97 THR A N 1
ATOM 673 C CA . THR A 1 97 ? 17.281 13.980 -27.973 1.00 98.25 97 THR A CA 1
ATOM 674 C C . THR A 1 97 ? 16.637 12.666 -28.430 1.00 98.25 97 THR A C 1
ATOM 676 O O . THR A 1 97 ? 16.154 12.577 -29.562 1.00 98.25 97 THR A O 1
ATOM 679 N N . CYS A 1 98 ? 16.579 11.657 -27.557 1.00 97.00 98 CYS A N 1
ATOM 680 C CA . CYS A 1 98 ? 16.121 10.312 -27.907 1.00 97.00 98 CYS A CA 1
ATOM 681 C C . CYS A 1 98 ? 14.614 10.160 -28.172 1.00 97.00 98 CYS A C 1
ATOM 683 O O . CYS A 1 98 ? 14.203 9.149 -28.740 1.00 97.00 98 CYS A O 1
ATOM 685 N N . GLY A 1 99 ? 13.808 11.186 -27.898 1.00 97.31 99 GLY A N 1
ATOM 686 C CA . GLY A 1 99 ? 12.352 11.156 -28.062 1.00 97.31 99 GLY A CA 1
ATOM 687 C C . GLY A 1 99 ? 11.646 10.536 -26.853 1.00 97.31 99 GLY A C 1
ATOM 688 O O . GLY A 1 99 ? 12.282 9.965 -25.974 1.00 97.31 99 GLY A O 1
ATOM 689 N N . ASP A 1 100 ? 10.323 10.685 -26.786 1.00 96.38 100 ASP A N 1
ATOM 690 C CA . ASP A 1 100 ? 9.548 10.279 -25.607 1.00 96.38 100 ASP A CA 1
ATOM 691 C C . ASP A 1 100 ? 9.637 8.765 -25.345 1.00 96.38 100 ASP A C 1
ATOM 693 O O . ASP A 1 100 ? 9.455 7.954 -26.256 1.00 96.38 100 ASP A O 1
ATOM 697 N N . GLY A 1 101 ? 9.886 8.393 -24.084 1.00 94.25 101 GLY A N 1
ATOM 698 C CA . GLY A 1 101 ? 9.993 6.997 -23.641 1.00 94.25 101 GLY A CA 1
ATOM 699 C C . GLY A 1 101 ? 11.266 6.281 -24.096 1.00 94.25 101 GLY A C 1
ATOM 700 O O . GLY A 1 101 ? 11.320 5.052 -24.053 1.00 94.25 101 GLY A O 1
ATOM 701 N N . LYS A 1 102 ? 12.273 7.027 -24.563 1.00 97.69 102 LYS A N 1
ATOM 702 C CA . LYS A 1 102 ? 13.587 6.501 -24.928 1.00 97.69 102 LYS A CA 1
ATOM 703 C C . LYS A 1 102 ? 14.678 7.140 -24.079 1.00 97.69 102 LYS A C 1
ATOM 705 O O . LYS A 1 102 ? 14.587 8.308 -23.718 1.00 97.69 102 LYS A O 1
ATOM 710 N N . ILE A 1 103 ? 15.727 6.375 -23.821 1.00 97.25 103 ILE A N 1
ATOM 711 C CA . ILE A 1 103 ? 16.948 6.821 -23.153 1.00 97.25 103 ILE A CA 1
ATOM 712 C C . ILE A 1 103 ? 18.140 6.604 -24.079 1.00 97.25 103 ILE A C 1
ATOM 714 O O . ILE A 1 103 ? 18.103 5.745 -24.964 1.00 97.25 103 ILE A O 1
ATOM 718 N N . CYS A 1 104 ? 19.199 7.387 -23.891 1.00 98.06 104 CYS A N 1
ATOM 719 C CA . CYS A 1 104 ? 20.461 7.114 -24.560 1.00 98.06 104 CYS A CA 1
ATOM 720 C C . CYS A 1 104 ? 21.253 6.098 -23.739 1.00 98.06 104 CYS A C 1
ATOM 722 O O . CYS A 1 104 ? 21.694 6.390 -22.628 1.00 98.06 104 CYS A O 1
ATOM 724 N N . GLU A 1 105 ? 21.472 4.919 -24.308 1.00 96.75 105 GLU A N 1
ATOM 725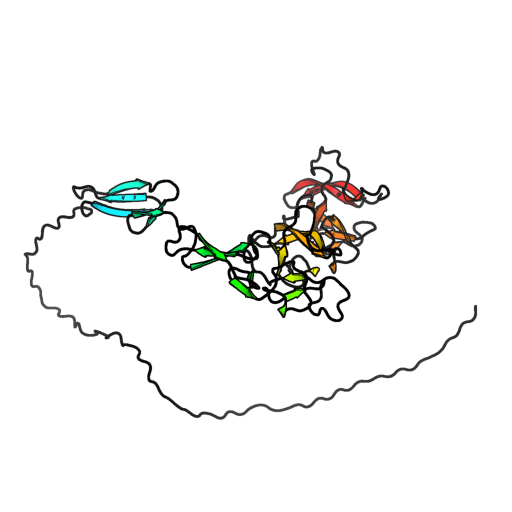 C CA . GLU A 1 105 ? 22.304 3.877 -23.721 1.00 96.75 105 GLU A CA 1
ATOM 726 C C . GLU A 1 105 ? 23.246 3.316 -24.790 1.00 96.75 105 GLU A C 1
ATOM 728 O O . GLU A 1 105 ? 22.832 3.017 -25.908 1.00 96.75 105 GLU A O 1
ATOM 733 N N . GLN A 1 106 ? 24.537 3.198 -24.458 1.00 95.94 106 GLN A N 1
ATOM 734 C CA . GLN A 1 106 ? 25.567 2.629 -25.343 1.00 95.94 106 GLN A CA 1
ATOM 735 C C . GLN A 1 106 ? 25.607 3.260 -26.752 1.00 95.94 106 GLN A C 1
ATOM 737 O O . GLN A 1 106 ? 25.828 2.574 -27.747 1.00 95.94 106 GLN A O 1
ATOM 742 N N . GLY A 1 107 ? 25.395 4.578 -26.839 1.00 97.44 107 GLY A N 1
ATOM 743 C CA . GLY A 1 107 ? 25.413 5.303 -28.112 1.00 97.44 107 GLY A CA 1
ATOM 744 C C . GLY A 1 107 ? 24.179 5.054 -28.982 1.00 97.44 107 GLY A C 1
ATOM 745 O O . GLY A 1 107 ? 24.235 5.267 -30.187 1.00 97.44 107 GLY A O 1
ATOM 746 N N . ALA A 1 108 ? 23.060 4.612 -28.407 1.00 97.94 108 ALA A N 1
ATOM 747 C CA . ALA A 1 108 ? 21.804 4.448 -29.126 1.00 97.94 108 ALA A CA 1
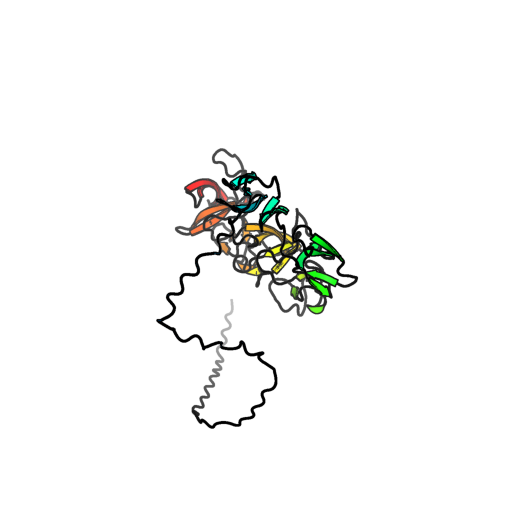ATOM 748 C C . ALA A 1 108 ? 20.611 4.922 -28.293 1.00 97.94 108 ALA A C 1
ATOM 750 O O . ALA A 1 108 ? 20.585 4.798 -27.072 1.00 97.94 108 ALA A O 1
ATOM 751 N N . CYS A 1 109 ? 19.583 5.422 -28.978 1.00 97.88 109 CYS A N 1
ATOM 752 C CA . CYS A 1 109 ? 18.300 5.722 -28.355 1.00 97.88 109 CYS A CA 1
ATOM 753 C C . CYS A 1 109 ? 17.454 4.449 -28.255 1.00 97.88 109 CYS A C 1
ATOM 755 O O . CYS A 1 109 ? 16.825 4.027 -29.235 1.00 97.88 109 CYS A O 1
ATOM 757 N N . VAL A 1 110 ? 17.444 3.841 -27.074 1.00 96.50 110 VAL A N 1
ATOM 758 C CA . VAL A 1 110 ? 16.694 2.618 -26.755 1.00 96.50 110 VAL A CA 1
ATOM 759 C C . VAL A 1 110 ? 15.440 2.957 -25.957 1.00 96.50 110 VAL A C 1
ATOM 761 O O . VAL A 1 110 ? 15.352 4.034 -25.382 1.00 96.50 110 VAL A O 1
ATOM 764 N N . ASP A 1 111 ? 14.441 2.076 -25.957 1.00 96.38 111 ASP A N 1
ATOM 765 C CA . ASP A 1 111 ? 13.244 2.285 -25.134 1.00 96.38 111 ASP A CA 1
ATOM 766 C C . ASP A 1 111 ? 13.618 2.210 -23.644 1.00 96.38 111 ASP A C 1
ATOM 768 O O . ASP A 1 111 ? 14.400 1.346 -23.247 1.00 96.38 111 ASP A O 1
ATOM 772 N N . GLU A 1 112 ? 13.067 3.111 -22.829 1.00 96.00 112 GLU A N 1
ATOM 773 C CA . GLU A 1 112 ? 13.317 3.153 -21.386 1.00 96.00 112 GLU A CA 1
ATOM 774 C C . GLU A 1 112 ? 12.863 1.833 -20.731 1.00 96.00 112 GLU A C 1
ATOM 776 O O . GLU A 1 112 ? 11.699 1.437 -20.889 1.00 96.00 112 GLU A O 1
ATOM 781 N N . PRO A 1 113 ? 13.749 1.118 -20.010 1.00 95.25 113 PRO A N 1
ATOM 782 C CA . PRO A 1 113 ? 13.361 -0.084 -19.289 1.00 95.25 113 PRO A CA 1
ATOM 783 C C . PRO A 1 113 ? 12.282 0.242 -18.251 1.00 95.25 113 PRO A C 1
ATOM 785 O O . PRO A 1 113 ? 12.463 1.105 -17.398 1.00 95.25 113 PRO A O 1
ATOM 788 N N . ILE A 1 114 ? 11.167 -0.484 -18.292 1.00 95.88 114 ILE A N 1
ATOM 789 C CA . ILE A 1 114 ? 10.068 -0.362 -17.323 1.00 95.88 114 ILE A CA 1
ATOM 790 C C . ILE A 1 114 ? 10.170 -1.392 -16.187 1.00 95.88 114 ILE A C 1
ATOM 792 O O . ILE A 1 114 ? 9.358 -1.369 -15.261 1.00 95.88 114 ILE A O 1
ATOM 796 N N . CYS A 1 115 ? 11.095 -2.350 -16.301 1.00 96.38 115 CYS A N 1
ATOM 797 C CA . CYS A 1 115 ? 11.366 -3.414 -15.334 1.00 96.38 115 CYS A CA 1
ATOM 798 C C . CYS A 1 115 ? 12.749 -4.040 -15.571 1.00 96.38 115 CYS A C 1
ATOM 800 O O . CYS A 1 115 ? 13.287 -3.940 -16.678 1.00 96.38 115 CYS A O 1
ATOM 802 N N . GLN A 1 116 ? 13.327 -4.705 -14.563 1.00 95.88 116 GLN A N 1
ATOM 803 C CA . GLN A 1 116 ? 14.551 -5.479 -14.768 1.00 95.88 116 GLN A CA 1
ATOM 804 C C . GLN A 1 116 ? 14.199 -6.834 -15.403 1.00 95.88 116 GLN A C 1
ATOM 806 O O . GLN A 1 116 ? 13.235 -7.485 -14.995 1.00 95.88 116 GLN A O 1
ATOM 811 N N . PRO A 1 117 ? 14.940 -7.288 -16.430 1.00 96.69 117 PRO A N 1
ATOM 812 C CA . PRO A 1 117 ? 14.704 -8.581 -17.061 1.00 96.69 117 PRO A CA 1
ATOM 813 C C . PRO A 1 117 ? 14.593 -9.735 -16.058 1.00 96.69 117 PRO A C 1
ATOM 815 O O . PRO A 1 117 ? 15.525 -10.005 -15.308 1.00 96.69 117 PRO A O 1
ATOM 818 N N . GLY A 1 118 ? 13.473 -10.460 -16.102 1.00 96.44 118 GLY A N 1
ATOM 819 C CA . GLY A 1 118 ? 13.205 -11.574 -15.190 1.00 96.44 118 GLY A CA 1
ATOM 820 C C . GLY A 1 118 ? 12.446 -11.207 -13.914 1.00 96.44 118 GLY A C 1
ATOM 821 O O . GLY A 1 118 ? 11.955 -12.133 -13.274 1.00 96.44 118 GLY A O 1
ATOM 822 N N . ASP A 1 119 ? 12.269 -9.917 -13.597 1.00 96.38 119 ASP A N 1
ATOM 823 C CA . ASP A 1 119 ? 11.427 -9.479 -12.477 1.00 96.38 119 ASP A CA 1
ATOM 824 C C . ASP A 1 119 ? 10.039 -10.114 -12.547 1.00 96.38 119 ASP A C 1
ATOM 826 O O . ASP A 1 119 ? 9.470 -10.282 -13.634 1.00 96.38 119 ASP A O 1
ATOM 830 N N . THR A 1 120 ? 9.466 -10.413 -11.383 1.00 95.56 120 THR A N 1
ATOM 831 C CA . THR A 1 120 ? 8.120 -10.968 -11.256 1.00 95.56 120 THR A CA 1
ATOM 832 C C . THR A 1 120 ? 7.255 -10.141 -10.320 1.00 95.56 120 THR A C 1
ATOM 834 O O . THR A 1 120 ? 7.740 -9.617 -9.326 1.00 95.56 120 THR A O 1
ATOM 837 N N . LYS A 1 121 ? 5.959 -10.037 -10.624 1.00 92.62 121 LYS A N 1
ATOM 838 C CA . LYS A 1 121 ? 4.945 -9.476 -9.717 1.00 92.62 121 LYS A CA 1
ATOM 839 C C . LYS A 1 121 ? 3.577 -10.072 -10.007 1.00 92.62 121 LYS A C 1
ATOM 841 O O . LYS A 1 121 ? 3.347 -10.545 -11.118 1.00 92.62 121 LYS A O 1
ATOM 846 N N . CYS A 1 122 ? 2.653 -10.025 -9.058 1.00 92.50 122 CYS A N 1
ATOM 847 C CA . CYS A 1 122 ? 1.294 -10.494 -9.316 1.00 92.50 122 CYS A CA 1
ATOM 848 C C . CYS A 1 122 ? 0.498 -9.493 -10.159 1.00 92.50 122 CYS A C 1
ATOM 850 O O . CYS A 1 122 ? 0.574 -8.282 -9.952 1.00 92.50 122 CYS A O 1
ATOM 852 N N . HIS A 1 123 ? -0.239 -10.006 -11.148 1.00 92.00 123 HIS A N 1
ATOM 853 C CA . HIS A 1 123 ? -1.255 -9.235 -11.867 1.00 92.00 123 HIS A CA 1
ATOM 854 C C . HIS A 1 123 ? -2.594 -9.289 -11.137 1.00 92.00 123 HIS A C 1
ATOM 856 O O . HIS A 1 123 ? -3.269 -8.277 -11.015 1.00 92.00 123 HIS A O 1
ATOM 862 N N . ASP A 1 124 ? -2.947 -10.488 -10.688 1.00 90.19 124 ASP A N 1
ATOM 863 C CA . ASP A 1 124 ? -4.140 -10.840 -9.934 1.00 90.19 124 ASP A CA 1
ATOM 864 C C . ASP A 1 124 ? -3.840 -12.130 -9.152 1.00 90.19 124 ASP A C 1
ATOM 866 O O . ASP A 1 124 ? -2.752 -12.700 -9.282 1.00 90.19 124 ASP A O 1
ATOM 870 N N . GLY A 1 125 ? -4.796 -12.619 -8.359 1.00 88.12 125 GLY A N 1
ATOM 871 C CA . GLY A 1 125 ? -4.608 -13.812 -7.526 1.00 88.12 125 GLY A CA 1
ATOM 872 C C . GLY A 1 125 ? -4.323 -15.113 -8.291 1.00 88.12 125 GLY A C 1
ATOM 873 O O . GLY A 1 125 ? -3.914 -16.083 -7.670 1.00 88.12 125 GLY A O 1
ATOM 874 N N . SER A 1 126 ? -4.494 -15.167 -9.614 1.00 94.19 126 SER A N 1
ATOM 875 C CA . SER A 1 126 ? -4.275 -16.363 -10.452 1.00 94.19 126 SER A CA 1
ATOM 876 C C . SER A 1 126 ? -3.170 -16.204 -11.502 1.00 94.19 126 SER A C 1
ATOM 878 O O . SER A 1 126 ? -2.835 -17.156 -12.209 1.00 94.19 126 SER A O 1
ATOM 880 N N . THR A 1 127 ? -2.584 -15.011 -11.600 1.00 95.56 127 THR A N 1
ATOM 881 C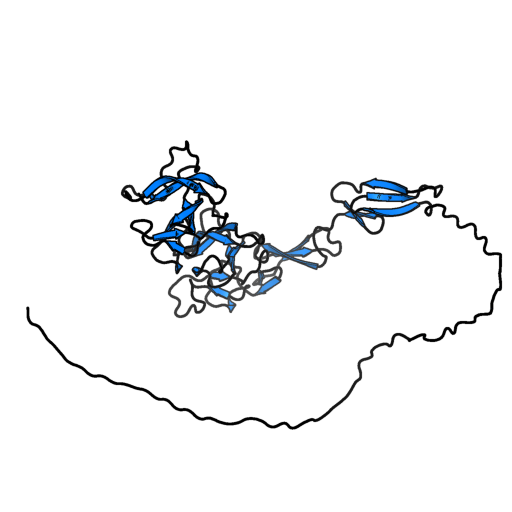 CA . THR A 1 127 ? -1.752 -14.627 -12.736 1.00 95.56 127 THR A CA 1
ATOM 882 C C . THR A 1 127 ? -0.544 -13.815 -12.288 1.00 95.56 127 THR A C 1
ATOM 884 O O . THR A 1 127 ? -0.685 -12.787 -11.622 1.00 95.56 127 THR A O 1
ATOM 887 N N . ARG A 1 128 ? 0.656 -14.200 -12.739 1.00 96.00 128 ARG A N 1
ATOM 888 C CA . ARG A 1 128 ? 1.884 -13.417 -12.542 1.00 96.00 128 ARG A CA 1
ATOM 889 C C . ARG A 1 128 ? 2.334 -12.701 -13.812 1.00 96.00 128 ARG A C 1
ATOM 891 O O . ARG A 1 128 ? 2.112 -13.155 -14.935 1.00 96.00 128 ARG A O 1
ATOM 898 N N . LEU A 1 129 ? 3.006 -11.576 -13.633 1.00 96.38 129 LEU A N 1
ATOM 899 C CA . LEU A 1 129 ? 3.724 -10.844 -14.665 1.00 96.38 129 LEU A CA 1
ATOM 900 C C . LEU A 1 129 ? 5.206 -11.174 -14.554 1.00 96.38 129 LEU A C 1
ATOM 902 O O . LEU A 1 129 ? 5.755 -11.155 -13.460 1.00 96.38 129 LEU A O 1
ATOM 906 N N . VAL A 1 130 ? 5.848 -11.426 -15.691 1.00 97.69 130 VAL A N 1
ATOM 907 C CA . VAL A 1 130 ? 7.298 -11.624 -15.795 1.00 97.69 130 VAL A CA 1
ATOM 908 C C . VAL A 1 130 ? 7.873 -10.583 -16.750 1.00 97.69 130 VAL A C 1
ATOM 910 O O . VAL A 1 130 ? 7.393 -10.440 -17.881 1.00 97.69 130 VAL A O 1
ATOM 913 N N . CYS A 1 131 ? 8.891 -9.846 -16.327 1.00 98.00 131 CYS A N 1
ATOM 914 C CA . CYS A 1 131 ? 9.561 -8.875 -17.178 1.00 98.00 131 CYS A CA 1
ATOM 915 C C . CYS A 1 131 ? 10.322 -9.598 -18.295 1.00 98.00 131 CYS A C 1
ATOM 917 O O . CYS A 1 131 ? 11.047 -10.570 -18.063 1.00 98.00 131 CYS A O 1
ATOM 919 N N . ARG A 1 132 ? 10.141 -9.162 -19.545 1.00 97.12 132 ARG A N 1
ATOM 920 C CA . ARG A 1 132 ? 10.832 -9.762 -20.696 1.00 97.12 132 ARG A CA 1
ATOM 921 C C . ARG A 1 132 ? 12.323 -9.420 -20.678 1.00 97.12 132 ARG A C 1
ATOM 923 O O . ARG A 1 132 ? 12.736 -8.431 -20.089 1.00 97.12 132 ARG A O 1
ATOM 930 N N . ALA A 1 133 ? 13.111 -10.192 -21.429 1.00 95.62 133 ALA A N 1
ATOM 931 C CA . ALA A 1 133 ? 14.564 -10.025 -21.533 1.00 95.62 133 ALA A CA 1
ATOM 932 C C . ALA A 1 133 ? 15.025 -8.601 -21.913 1.00 95.62 133 ALA A C 1
ATOM 934 O O . ALA A 1 133 ? 16.129 -8.211 -21.564 1.00 95.62 133 ALA A O 1
ATOM 935 N N . GLY A 1 134 ? 14.190 -7.838 -22.628 1.00 91.00 134 GLY A N 1
ATOM 936 C CA . GLY A 1 134 ? 14.495 -6.463 -23.026 1.00 91.00 134 GLY A CA 1
ATOM 937 C C . GLY A 1 134 ? 14.116 -5.384 -22.009 1.00 91.00 134 GLY A C 1
ATOM 938 O O . GLY A 1 134 ? 14.291 -4.221 -22.326 1.00 91.00 134 GLY A O 1
ATOM 939 N N . GLY A 1 135 ? 13.530 -5.717 -20.852 1.00 96.25 135 GLY A N 1
ATOM 940 C CA . GLY A 1 135 ? 13.152 -4.730 -19.827 1.00 96.25 135 GLY A CA 1
ATOM 941 C C . GLY A 1 135 ? 11.985 -3.799 -20.192 1.00 96.25 135 GLY A C 1
ATOM 942 O O . GLY A 1 135 ? 11.534 -3.018 -19.368 1.00 96.25 135 GLY A O 1
ATOM 943 N N . THR A 1 136 ? 11.460 -3.876 -21.416 1.00 95.50 136 THR A N 1
ATOM 944 C CA . THR A 1 136 ? 10.503 -2.900 -21.977 1.00 95.50 136 THR A CA 1
ATOM 945 C C . THR A 1 136 ? 9.054 -3.381 -21.991 1.00 95.50 136 THR A C 1
ATOM 947 O O . THR A 1 136 ? 8.155 -2.673 -22.439 1.00 95.50 136 THR A O 1
ATOM 950 N N . ALA A 1 137 ? 8.794 -4.607 -21.533 1.00 95.62 137 ALA A N 1
ATOM 951 C CA . ALA A 1 137 ? 7.450 -5.169 -21.506 1.00 95.62 137 ALA A CA 1
ATOM 952 C C . ALA A 1 137 ? 7.314 -6.297 -20.481 1.00 95.62 137 ALA A C 1
ATOM 954 O O . ALA A 1 137 ? 8.221 -7.110 -20.295 1.00 95.62 137 ALA A O 1
ATOM 955 N N . TRP A 1 138 ? 6.114 -6.410 -19.918 1.00 97.44 138 TRP A N 1
ATOM 956 C CA . TRP A 1 138 ? 5.688 -7.544 -19.105 1.00 97.44 138 TRP A CA 1
ATOM 957 C C . TRP A 1 138 ? 5.042 -8.625 -19.981 1.00 97.44 138 TRP A C 1
ATOM 959 O O . TRP A 1 138 ? 4.434 -8.346 -21.020 1.00 97.44 138 TRP A O 1
ATOM 969 N N . ARG A 1 139 ? 5.174 -9.891 -19.585 1.00 97.75 139 ARG A N 1
ATOM 970 C CA . ARG A 1 139 ? 4.375 -11.001 -20.120 1.00 97.75 139 ARG A CA 1
ATOM 971 C C . ARG A 1 139 ? 3.589 -11.645 -18.990 1.00 97.75 139 ARG A C 1
ATOM 973 O O . ARG A 1 139 ? 4.093 -11.770 -17.883 1.00 97.75 139 ARG A O 1
ATOM 980 N N . THR A 1 140 ? 2.386 -12.074 -19.308 1.00 97.75 140 THR A N 1
ATOM 981 C CA . THR A 1 140 ? 1.475 -12.714 -18.369 1.00 97.75 140 THR A CA 1
ATOM 982 C C . THR A 1 140 ? 1.709 -14.225 -18.354 1.00 97.75 140 THR A C 1
ATOM 984 O O . THR A 1 140 ? 1.868 -14.832 -19.415 1.00 97.75 140 THR A O 1
ATOM 987 N N . GLU A 1 141 ? 1.730 -14.824 -17.168 1.00 98.12 141 GLU A N 1
ATOM 988 C CA . GLU A 1 141 ? 1.760 -16.269 -16.945 1.00 98.12 141 GLU A CA 1
ATOM 989 C C . GLU A 1 141 ? 0.669 -16.664 -15.945 1.00 98.12 141 GLU A C 1
ATOM 991 O O . GLU A 1 141 ? 0.586 -16.102 -14.857 1.00 98.12 141 GLU A O 1
ATOM 996 N N . ASP A 1 142 ? -0.152 -17.642 -16.321 1.00 97.88 142 ASP A N 1
ATOM 997 C CA . ASP A 1 142 ? -1.159 -18.256 -15.450 1.00 97.88 142 ASP A CA 1
ATOM 998 C C . ASP A 1 142 ? -0.465 -19.166 -14.422 1.00 97.88 142 ASP A C 1
ATOM 1000 O O . ASP A 1 142 ? 0.442 -19.927 -14.783 1.00 97.88 142 ASP A O 1
ATOM 1004 N N . CYS A 1 143 ? -0.871 -19.096 -13.153 1.00 97.12 143 CYS A N 1
ATOM 1005 C CA . CYS A 1 143 ? -0.290 -19.917 -12.091 1.00 97.12 143 CYS A CA 1
ATOM 1006 C C . CYS A 1 143 ? -0.703 -21.395 -12.150 1.00 97.12 143 CYS A C 1
ATOM 1008 O O . CYS A 1 143 ? -0.065 -22.248 -11.526 1.00 97.12 143 CYS A O 1
ATOM 1010 N N . GLY A 1 144 ? -1.713 -21.732 -12.944 1.00 97.19 144 GLY A N 1
ATOM 1011 C CA . GLY A 1 144 ? -2.266 -23.067 -13.067 1.00 97.19 144 GLY A CA 1
ATOM 1012 C C . GLY A 1 144 ? -3.282 -23.386 -11.972 1.00 97.19 144 GLY A C 1
ATOM 1013 O O . GLY A 1 144 ? -3.388 -22.726 -10.942 1.00 97.19 144 GLY A O 1
ATOM 1014 N N . THR A 1 145 ? -4.063 -24.441 -12.203 1.00 95.81 145 THR A N 1
ATOM 1015 C CA . THR A 1 145 ? -5.118 -24.863 -11.274 1.00 95.81 145 THR A CA 1
ATOM 1016 C C . THR A 1 145 ? -4.551 -25.240 -9.904 1.00 95.81 145 THR A C 1
ATOM 1018 O O . THR A 1 145 ? -3.673 -26.096 -9.819 1.00 95.81 145 THR A O 1
ATOM 1021 N N . GLY A 1 146 ? -5.123 -24.662 -8.844 1.00 94.62 146 GLY A N 1
ATOM 1022 C CA . GLY A 1 146 ? -4.742 -24.925 -7.452 1.00 94.62 146 GLY A CA 1
ATOM 1023 C C . GLY A 1 146 ? -3.571 -24.083 -6.943 1.00 94.62 146 GLY A C 1
ATOM 1024 O O . GLY A 1 146 ? -3.164 -24.266 -5.799 1.00 94.62 146 GLY A O 1
ATOM 1025 N N . ASN A 1 147 ? -3.047 -23.176 -7.770 1.00 96.69 147 ASN A N 1
ATOM 1026 C CA . ASN A 1 147 ? -2.034 -22.214 -7.366 1.00 96.69 147 ASN A CA 1
ATOM 1027 C C . ASN A 1 147 ? -2.598 -20.795 -7.419 1.00 96.69 147 ASN A C 1
ATOM 1029 O O . ASN A 1 147 ? -3.409 -20.477 -8.291 1.00 96.69 147 ASN A O 1
ATOM 1033 N N . SER A 1 148 ? -2.088 -19.944 -6.540 1.00 95.31 148 SER A N 1
ATOM 1034 C CA . SER A 1 148 ? -2.369 -18.515 -6.518 1.00 95.31 148 SER A CA 1
ATOM 1035 C C . SER A 1 148 ? -1.073 -17.721 -6.622 1.00 95.31 148 SER A C 1
ATOM 1037 O O . SER A 1 148 ? -0.014 -18.186 -6.193 1.00 95.31 148 SER A O 1
ATOM 1039 N N . CYS A 1 149 ? -1.145 -16.531 -7.213 1.00 94.44 149 CYS A N 1
ATOM 1040 C CA . CYS A 1 149 ? -0.010 -15.623 -7.246 1.00 94.44 149 CYS A CA 1
ATOM 1041 C C . CYS A 1 149 ? 0.114 -14.890 -5.909 1.00 94.44 149 CYS A C 1
ATOM 1043 O O . CYS A 1 149 ? -0.826 -14.215 -5.494 1.00 94.44 149 CYS A O 1
ATOM 1045 N N . VAL A 1 150 ? 1.278 -14.989 -5.271 1.00 90.75 150 VAL A N 1
ATOM 1046 C CA . VAL A 1 150 ? 1.638 -14.264 -4.047 1.00 90.75 150 VAL A CA 1
ATOM 1047 C C . VAL A 1 150 ? 3.073 -13.766 -4.204 1.00 90.75 150 VAL A C 1
ATOM 1049 O O . VAL A 1 150 ? 3.950 -14.551 -4.551 1.00 90.75 150 VAL A O 1
ATOM 1052 N N . ASP A 1 151 ? 3.308 -12.465 -4.002 1.00 88.75 151 ASP A N 1
ATOM 1053 C CA . ASP A 1 151 ? 4.638 -11.829 -4.113 1.00 88.75 151 ASP A CA 1
ATOM 1054 C C . ASP A 1 151 ? 5.387 -12.155 -5.429 1.00 88.75 151 ASP A C 1
ATOM 1056 O O . ASP A 1 151 ? 6.582 -12.428 -5.478 1.00 88.75 151 ASP A O 1
ATOM 1060 N N . GLY A 1 152 ? 4.649 -12.207 -6.544 1.00 91.75 152 GLY A N 1
ATOM 1061 C CA . GLY A 1 152 ? 5.190 -12.540 -7.869 1.00 91.75 152 GLY A CA 1
ATOM 1062 C C . GLY A 1 152 ? 5.455 -14.030 -8.121 1.00 91.75 152 GLY A C 1
ATOM 1063 O O . GLY A 1 152 ? 5.800 -14.405 -9.248 1.00 91.75 152 GLY A O 1
ATOM 1064 N N . GLU A 1 153 ? 5.225 -14.893 -7.136 1.00 94.44 153 GLU A N 1
ATOM 1065 C CA . GLU A 1 153 ? 5.396 -16.338 -7.238 1.00 94.44 153 GLU A CA 1
ATOM 1066 C C . GLU A 1 153 ? 4.054 -17.069 -7.329 1.00 94.44 153 GLU A C 1
ATOM 1068 O O . GLU A 1 153 ? 3.056 -16.659 -6.749 1.00 94.44 153 GLU A O 1
ATOM 1073 N N . CYS A 1 154 ? 4.021 -18.181 -8.065 1.00 96.56 154 CYS A N 1
ATOM 1074 C CA . CYS A 1 154 ? 2.847 -19.050 -8.120 1.00 96.56 154 CYS A CA 1
ATOM 1075 C C . CYS A 1 154 ? 2.993 -20.151 -7.069 1.00 96.56 154 CYS A C 1
ATOM 1077 O O . CYS A 1 154 ? 3.799 -21.068 -7.248 1.00 96.56 154 CYS A O 1
ATOM 1079 N N . LEU A 1 155 ? 2.217 -20.053 -5.992 1.00 95.94 155 LEU A N 1
ATOM 1080 C CA . LEU A 1 155 ? 2.273 -20.946 -4.836 1.00 95.94 155 LEU A CA 1
ATOM 1081 C C . LEU A 1 155 ? 0.982 -21.761 -4.722 1.00 95.94 155 LEU A C 1
ATOM 1083 O O . LEU A 1 155 ? -0.090 -21.290 -5.088 1.00 95.94 155 LEU A O 1
ATOM 1087 N N . SER A 1 156 ? 1.080 -22.992 -4.220 1.00 96.69 156 SER A N 1
ATOM 1088 C CA . SER A 1 156 ? -0.084 -23.866 -4.021 1.00 96.69 156 SER A CA 1
ATOM 1089 C C . SER A 1 156 ? -0.972 -23.337 -2.899 1.00 96.69 156 SER A C 1
ATOM 1091 O O . SER A 1 156 ? -0.469 -23.063 -1.815 1.00 96.69 156 SER A O 1
ATOM 1093 N N . GLY A 1 157 ? -2.284 -23.304 -3.129 1.00 95.75 157 GLY A N 1
ATOM 1094 C CA . GLY A 1 157 ? -3.280 -22.880 -2.145 1.00 95.75 157 GLY A CA 1
ATOM 1095 C C . GLY A 1 157 ? -4.133 -21.705 -2.616 1.00 95.75 157 GLY A C 1
ATOM 1096 O O . GLY A 1 157 ? -3.979 -21.190 -3.728 1.00 95.75 157 GLY A O 1
ATOM 1097 N N . ASP A 1 158 ? -5.045 -21.299 -1.745 1.00 95.31 158 ASP A N 1
ATOM 1098 C CA . ASP A 1 158 ? -6.000 -20.228 -1.976 1.00 95.31 158 ASP A CA 1
ATOM 1099 C C . ASP A 1 158 ? -5.340 -18.842 -1.817 1.00 95.31 158 ASP A C 1
ATOM 1101 O O . ASP A 1 158 ? -4.388 -18.689 -1.035 1.00 95.31 158 ASP A O 1
ATOM 1105 N N . PRO A 1 159 ? -5.811 -17.823 -2.561 1.00 92.50 159 PRO A N 1
ATOM 1106 C CA . PRO A 1 159 ? -5.238 -16.479 -2.528 1.00 92.50 159 PRO A CA 1
ATOM 1107 C C . PRO A 1 159 ? -5.571 -15.759 -1.217 1.00 92.50 159 PRO A C 1
ATOM 1109 O O . PRO A 1 159 ? -6.468 -16.176 -0.471 1.00 92.50 159 PRO A O 1
ATOM 1112 N N . ASN A 1 160 ? -4.889 -14.639 -0.956 1.00 90.50 160 ASN A N 1
ATOM 1113 C CA . ASN A 1 160 ? -5.176 -13.831 0.226 1.00 90.50 160 ASN A CA 1
ATOM 1114 C C . ASN A 1 160 ? -6.646 -13.382 0.242 1.00 90.50 160 ASN A C 1
ATOM 1116 O O . ASN A 1 160 ? -7.249 -13.085 -0.789 1.00 90.50 160 ASN A O 1
ATOM 1120 N N . GLY A 1 161 ? -7.242 -13.358 1.431 1.00 88.31 161 GLY A N 1
ATOM 1121 C CA . GLY A 1 161 ? -8.660 -13.073 1.610 1.00 88.31 161 GLY A CA 1
ATOM 1122 C C . GLY A 1 161 ? -9.599 -14.229 1.261 1.00 88.31 161 GLY A C 1
ATOM 1123 O O . GLY A 1 161 ? -10.798 -13.994 1.165 1.00 88.31 161 GLY A O 1
ATOM 1124 N N . SER A 1 162 ? -9.109 -15.456 1.076 1.00 91.69 162 SER A N 1
ATOM 1125 C CA . SER A 1 162 ? -9.955 -16.661 0.985 1.00 91.69 162 SER A CA 1
ATOM 1126 C C . SER A 1 162 ? -10.184 -17.277 2.360 1.00 91.69 162 SER A C 1
ATOM 1128 O O . SER A 1 162 ? -9.310 -17.178 3.209 1.00 91.69 162 SER A O 1
ATOM 1130 N N . GLU A 1 163 ? -11.326 -17.924 2.603 1.00 92.12 163 GLU A N 1
ATOM 1131 C CA . GLU A 1 163 ? -11.544 -18.663 3.857 1.00 92.12 163 GLU A CA 1
ATOM 1132 C C . GLU A 1 163 ? -10.597 -19.870 3.941 1.00 92.12 163 GLU A C 1
ATOM 1134 O O . GLU A 1 163 ? -10.361 -20.543 2.944 1.00 92.12 163 GLU A O 1
ATOM 1139 N N . CYS A 1 164 ? -10.064 -20.157 5.127 1.00 91.25 164 CYS A N 1
ATOM 1140 C CA . CYS A 1 164 ? -9.097 -21.238 5.333 1.00 91.25 164 CYS A CA 1
ATOM 1141 C C . CYS A 1 164 ? -9.347 -21.971 6.646 1.00 91.25 164 CYS A C 1
ATOM 1143 O O . CYS A 1 164 ? -9.990 -21.453 7.550 1.00 91.25 164 CYS A O 1
ATOM 1145 N N . THR A 1 165 ? -8.827 -23.180 6.794 1.00 90.06 165 THR A N 1
ATOM 1146 C CA . THR A 1 165 ? -8.896 -23.938 8.055 1.00 90.06 165 THR A CA 1
ATOM 1147 C C . THR A 1 165 ? -7.520 -24.250 8.631 1.00 90.06 165 THR A C 1
ATOM 1149 O O . THR A 1 165 ? -7.403 -24.523 9.827 1.00 90.06 165 THR A O 1
ATOM 1152 N N . ALA A 1 166 ? -6.483 -24.178 7.798 1.00 89.06 166 ALA A N 1
ATOM 1153 C CA . ALA A 1 166 ? -5.089 -24.343 8.167 1.00 89.06 166 ALA A CA 1
ATOM 1154 C C . ALA A 1 166 ? -4.173 -23.518 7.251 1.00 89.06 166 ALA A C 1
ATOM 1156 O O . ALA A 1 166 ? -4.530 -23.205 6.121 1.00 89.06 166 ALA A O 1
ATOM 1157 N N . ASP A 1 167 ? -2.951 -23.239 7.712 1.00 90.56 167 ASP A N 1
ATOM 1158 C CA . ASP A 1 167 ? -1.906 -22.547 6.936 1.00 90.56 167 ASP A CA 1
ATOM 1159 C C . ASP A 1 167 ? -1.651 -23.181 5.558 1.00 90.56 167 ASP A C 1
ATOM 1161 O O . ASP A 1 167 ? -1.376 -22.478 4.592 1.00 90.56 167 ASP A O 1
ATOM 1165 N N . ALA A 1 168 ? -1.777 -24.509 5.460 1.00 91.69 168 ALA A N 1
ATOM 1166 C CA . ALA A 1 168 ? -1.566 -25.262 4.224 1.00 91.69 168 ALA A CA 1
ATOM 1167 C C . ALA A 1 168 ? -2.650 -25.035 3.156 1.00 91.69 168 ALA A C 1
ATOM 1169 O O . ALA A 1 168 ? -2.442 -25.415 2.005 1.00 91.69 168 ALA A O 1
ATOM 1170 N N . ASP A 1 169 ? -3.786 -24.439 3.527 1.00 93.62 169 ASP A N 1
ATOM 1171 C CA . ASP A 1 169 ? -4.830 -24.062 2.575 1.00 93.62 169 ASP A CA 1
ATOM 1172 C C . ASP A 1 169 ? -4.424 -22.803 1.791 1.00 93.62 169 ASP A C 1
ATOM 1174 O O . ASP A 1 169 ? -4.962 -22.550 0.721 1.00 93.62 169 ASP A O 1
ATOM 1178 N N . CYS A 1 170 ? -3.457 -22.026 2.289 1.00 94.75 170 CYS A N 1
ATOM 1179 C CA . CYS A 1 170 ? -3.148 -20.688 1.802 1.00 94.75 170 CYS A CA 1
ATOM 1180 C C . CYS A 1 170 ? -1.865 -20.645 0.979 1.00 94.75 170 CYS A C 1
ATOM 1182 O O . CYS A 1 170 ? -0.814 -21.096 1.435 1.00 94.75 170 CYS A O 1
ATOM 1184 N N . ALA A 1 171 ? -1.914 -19.982 -0.177 1.00 93.81 171 ALA A N 1
ATOM 1185 C CA . ALA A 1 171 ? -0.732 -19.751 -1.006 1.00 93.81 171 ALA A CA 1
ATOM 1186 C C . ALA A 1 171 ? 0.346 -18.934 -0.268 1.00 93.81 171 ALA A C 1
ATOM 1188 O O . ALA A 1 171 ? 1.530 -19.232 -0.379 1.00 93.81 171 ALA A O 1
ATOM 1189 N N . GLY A 1 172 ? -0.066 -17.968 0.562 1.00 86.44 172 GLY A N 1
ATOM 1190 C CA . GLY A 1 172 ? 0.819 -17.205 1.454 1.00 86.44 172 GLY A CA 1
ATOM 1191 C C . GLY A 1 172 ? 1.294 -17.963 2.700 1.00 86.44 172 GLY A C 1
ATOM 1192 O O . GLY A 1 172 ? 2.042 -17.415 3.509 1.00 86.44 172 GLY A O 1
ATOM 1193 N N . GLY A 1 173 ? 0.850 -19.211 2.882 1.00 87.00 173 GLY A N 1
ATOM 1194 C CA . GLY A 1 173 ? 1.255 -20.086 3.979 1.00 87.00 173 GLY A CA 1
ATOM 1195 C C . GLY A 1 173 ? 0.740 -19.680 5.361 1.00 87.00 173 GLY A C 1
ATOM 1196 O O . GLY A 1 173 ? 1.254 -20.196 6.355 1.00 87.00 173 GLY A O 1
ATOM 1197 N N . LYS A 1 174 ? -0.226 -18.754 5.455 1.00 90.06 174 LYS A N 1
ATOM 1198 C CA . LYS A 1 174 ? -0.814 -18.311 6.726 1.00 90.06 174 LYS A CA 1
ATOM 1199 C C . LYS A 1 174 ? -2.331 -18.242 6.664 1.00 90.06 174 LYS A C 1
ATOM 1201 O O . LYS A 1 174 ? -2.896 -17.524 5.843 1.00 90.06 174 LYS A O 1
ATOM 1206 N N . CYS A 1 175 ? -2.974 -18.944 7.590 1.00 90.50 175 CYS A N 1
ATOM 1207 C CA . CYS A 1 175 ? -4.399 -18.866 7.853 1.00 90.50 175 CYS A CA 1
ATOM 1208 C C . CYS A 1 175 ? -4.644 -18.086 9.149 1.00 90.50 175 CYS A C 1
ATOM 1210 O O . CYS A 1 175 ? -4.164 -18.463 10.216 1.00 90.50 175 CYS A O 1
ATOM 1212 N N . ARG A 1 176 ? -5.385 -16.980 9.068 1.00 87.00 176 ARG A N 1
ATOM 1213 C CA . ARG A 1 176 ? -5.525 -16.006 10.158 1.00 87.00 176 ARG A CA 1
ATOM 1214 C C . ARG A 1 176 ? -6.912 -16.019 10.784 1.00 87.00 176 ARG A C 1
ATOM 1216 O O . ARG A 1 176 ? -7.878 -16.113 10.048 1.00 87.00 176 ARG A O 1
ATOM 1223 N N . CYS A 1 177 ? -7.026 -15.835 12.102 1.00 83.00 177 CYS A N 1
ATOM 1224 C CA . CYS A 1 177 ? -8.284 -15.889 12.874 1.00 83.00 177 CYS A CA 1
ATOM 1225 C C . CYS A 1 177 ? -8.351 -14.823 13.986 1.00 83.00 177 CYS A C 1
ATOM 1227 O O . CYS A 1 177 ? -8.369 -15.122 15.180 1.00 83.00 177 CYS A O 1
ATOM 1229 N N . GLY A 1 178 ? -8.419 -13.553 13.610 1.00 75.88 178 GLY A N 1
ATOM 1230 C CA . GLY A 1 178 ? -8.369 -12.430 14.544 1.00 75.88 178 GLY A CA 1
ATOM 1231 C C . GLY A 1 178 ? -6.927 -12.020 14.831 1.00 75.88 178 GLY A C 1
ATOM 1232 O O . GLY A 1 178 ? -6.105 -11.942 13.918 1.00 75.88 178 GLY A O 1
ATOM 1233 N N . SER A 1 179 ? -6.628 -11.744 16.101 1.00 67.44 179 SER A N 1
ATOM 1234 C CA . SER A 1 179 ? -5.290 -11.363 16.577 1.00 67.44 179 SER A CA 1
ATOM 1235 C C . SER A 1 179 ? -4.349 -12.549 16.807 1.00 67.44 179 SER A C 1
ATOM 1237 O O . SER A 1 179 ? -3.140 -12.345 16.926 1.00 67.44 179 SER A O 1
ATOM 1239 N N . ASP A 1 180 ? -4.891 -13.765 16.891 1.00 66.69 180 ASP A N 1
ATOM 1240 C CA . ASP A 1 180 ? -4.145 -14.953 17.299 1.00 66.69 180 ASP A CA 1
ATOM 1241 C C . ASP A 1 180 ? -3.618 -15.725 16.081 1.00 66.69 180 ASP A C 1
ATOM 1243 O O . ASP A 1 180 ? -4.332 -15.946 15.104 1.00 66.69 180 ASP A O 1
ATOM 1247 N N . GLU A 1 181 ? -2.367 -16.186 16.159 1.00 67.50 181 GLU A N 1
ATOM 1248 C CA . GLU A 1 181 ? -1.757 -17.060 15.139 1.00 67.50 181 GLU A CA 1
ATOM 1249 C C . GLU A 1 181 ? -2.241 -18.520 15.241 1.00 67.50 181 GLU A C 1
ATOM 1251 O O . GLU A 1 181 ? -2.043 -19.322 14.335 1.00 67.50 181 GLU A O 1
ATOM 1256 N N . SER A 1 182 ? -2.864 -18.891 16.363 1.00 67.81 182 SER A N 1
ATOM 1257 C CA . SER A 1 182 ? -3.331 -20.249 16.644 1.00 67.81 182 SER A CA 1
ATOM 1258 C C . SER A 1 182 ? -4.851 -20.300 16.541 1.00 67.81 182 SER A C 1
ATOM 1260 O O . SER A 1 182 ? -5.553 -20.078 17.528 1.00 67.81 182 SER A O 1
ATOM 1262 N N . CYS A 1 183 ? -5.366 -20.674 15.370 1.00 71.69 183 CYS A N 1
ATOM 1263 C CA . CYS A 1 183 ? -6.804 -20.810 15.099 1.00 71.69 183 CYS A CA 1
ATOM 1264 C C . CYS A 1 183 ? -7.454 -22.031 15.761 1.00 71.69 183 CYS A C 1
ATOM 1266 O O . CYS A 1 183 ? -8.292 -22.712 15.175 1.00 71.69 183 CYS A O 1
ATOM 1268 N N . SER A 1 184 ? -7.074 -22.347 17.000 1.00 69.56 184 SER A N 1
ATOM 1269 C CA . SER A 1 184 ? -7.496 -23.560 17.688 1.00 69.56 184 SER A CA 1
ATOM 1270 C C . SER A 1 184 ? -7.940 -23.296 19.132 1.00 69.56 184 SER A C 1
ATOM 1272 O O . SER A 1 184 ? -7.127 -22.825 19.929 1.00 69.56 184 SER A O 1
ATOM 1274 N N . PRO A 1 185 ? -9.187 -23.655 19.518 1.00 61.47 185 PRO A N 1
ATOM 1275 C CA . PRO A 1 185 ? -10.285 -24.176 18.690 1.00 61.47 185 PRO A CA 1
ATOM 1276 C C . PRO A 1 185 ? -11.046 -23.036 17.992 1.00 61.47 185 PRO A C 1
ATOM 1278 O O . PRO A 1 185 ? -11.666 -22.245 18.690 1.00 61.47 185 PRO A O 1
ATOM 1281 N N . ALA A 1 186 ? -11.025 -22.957 16.654 1.00 56.72 186 ALA A N 1
ATOM 1282 C CA . ALA A 1 186 ? -11.611 -21.858 15.871 1.00 56.72 186 ALA A CA 1
ATOM 1283 C C . ALA A 1 186 ? -13.100 -21.602 16.188 1.00 56.72 186 ALA A C 1
ATOM 1285 O O . ALA A 1 186 ? -13.951 -22.390 15.764 1.00 56.72 186 ALA A O 1
ATOM 1286 N N . PRO A 1 187 ? -13.465 -20.496 16.870 1.00 51.09 187 PRO A N 1
ATOM 1287 C CA . PRO A 1 187 ? -14.851 -20.059 16.950 1.00 51.09 187 PRO A CA 1
ATOM 1288 C C . PRO A 1 187 ? -15.141 -18.911 15.973 1.00 51.09 187 PRO A C 1
ATOM 1290 O O . PRO A 1 187 ? -16.287 -18.480 15.875 1.00 51.09 187 PRO A O 1
ATOM 1293 N N . SER A 1 188 ? -14.139 -18.390 15.264 1.00 67.88 188 SER A N 1
ATOM 1294 C CA . SER A 1 188 ? -14.270 -17.171 14.477 1.00 67.88 188 SER A CA 1
ATOM 1295 C C . SER A 1 188 ? -13.509 -17.264 13.167 1.00 67.88 188 SER A C 1
ATOM 1297 O O . SER A 1 188 ? -12.457 -17.892 13.079 1.00 67.88 188 SER A O 1
ATOM 1299 N N . ARG A 1 189 ? -14.143 -16.644 12.172 1.00 80.31 189 ARG A N 1
ATOM 1300 C CA . ARG A 1 189 ? -13.827 -16.591 10.746 1.00 80.31 189 ARG A CA 1
ATOM 1301 C C . ARG A 1 189 ? -12.330 -16.500 10.494 1.00 80.31 189 ARG A C 1
ATOM 1303 O O . ARG A 1 189 ? -11.618 -15.781 11.194 1.00 80.31 189 ARG A O 1
ATOM 1310 N N . THR A 1 190 ? -11.897 -17.206 9.470 1.00 89.38 190 THR A N 1
ATOM 1311 C CA . THR A 1 190 ? -10.500 -17.335 9.092 1.00 89.38 190 THR A CA 1
ATOM 1312 C C . THR A 1 190 ? -10.280 -16.824 7.681 1.00 89.38 190 THR A C 1
ATOM 1314 O O . THR A 1 190 ? -11.186 -16.920 6.853 1.00 89.38 190 THR A O 1
ATOM 1317 N N . TYR A 1 191 ? -9.095 -16.289 7.392 1.00 91.62 191 TYR A N 1
ATOM 1318 C CA . TYR A 1 191 ? -8.727 -15.959 6.019 1.00 91.62 191 TYR A CA 1
ATOM 1319 C C . TYR A 1 191 ? -7.245 -16.181 5.713 1.00 91.62 191 TYR A C 1
ATOM 1321 O O . TYR A 1 191 ? -6.389 -16.056 6.590 1.00 91.62 191 TYR A O 1
ATOM 1329 N N . CYS A 1 192 ? -6.954 -16.511 4.458 1.00 93.44 192 CYS A N 1
ATOM 1330 C CA . CYS A 1 192 ? -5.607 -16.654 3.937 1.00 93.44 192 CYS A CA 1
ATOM 1331 C C . CYS A 1 192 ? -4.916 -15.307 3.823 1.00 93.44 192 CYS A C 1
ATOM 1333 O O . CYS A 1 192 ? -5.505 -14.340 3.351 1.00 93.44 192 CYS A O 1
ATOM 1335 N N . THR A 1 193 ? -3.654 -15.252 4.211 1.00 93.44 193 THR A N 1
ATOM 1336 C CA . THR A 1 193 ? -2.826 -14.060 4.080 1.00 93.44 193 THR A CA 1
ATOM 1337 C C . THR A 1 193 ? -1.379 -14.460 3.820 1.00 93.44 193 THR A C 1
ATOM 1339 O O . THR A 1 193 ? -0.966 -15.583 4.112 1.00 93.44 193 THR A O 1
ATOM 1342 N N . SER A 1 194 ? -0.589 -13.527 3.307 1.00 92.25 194 SER A N 1
ATOM 1343 C CA . SER A 1 194 ? 0.867 -13.607 3.239 1.00 92.25 194 SER A CA 1
ATOM 1344 C C . SER A 1 194 ? 1.478 -12.527 4.119 1.00 92.25 194 SER A C 1
ATOM 1346 O O . SER A 1 194 ? 0.880 -11.466 4.304 1.00 92.25 194 SER A O 1
ATOM 1348 N N . THR A 1 195 ? 2.668 -12.778 4.664 1.00 92.88 195 THR A N 1
ATOM 1349 C CA . THR A 1 195 ? 3.497 -11.702 5.227 1.00 92.88 195 THR A CA 1
ATOM 1350 C C . THR A 1 195 ? 3.899 -10.736 4.120 1.00 92.88 195 THR A C 1
ATOM 1352 O O . THR A 1 195 ? 4.090 -11.179 2.988 1.00 92.88 195 THR A O 1
ATOM 1355 N N . CYS A 1 196 ? 4.070 -9.455 4.434 1.00 91.81 196 CYS A N 1
ATOM 1356 C CA . CYS A 1 196 ? 4.418 -8.455 3.429 1.00 91.81 196 CYS A CA 1
ATOM 1357 C C . CYS A 1 196 ? 5.574 -7.546 3.850 1.00 91.81 196 CYS A C 1
ATOM 1359 O O . CYS A 1 196 ? 5.838 -7.319 5.027 1.00 91.81 196 CYS A O 1
ATOM 1361 N N . THR A 1 197 ? 6.259 -7.024 2.839 1.00 90.94 197 THR A N 1
ATOM 1362 C CA . THR A 1 197 ? 7.100 -5.823 2.882 1.00 90.94 197 THR A CA 1
ATOM 1363 C C . THR A 1 197 ? 6.496 -4.743 1.966 1.00 90.94 197 THR A C 1
ATOM 1365 O O . THR A 1 197 ? 5.637 -5.077 1.138 1.00 90.94 197 THR A O 1
ATOM 1368 N N . PRO A 1 198 ? 6.900 -3.460 2.077 1.00 88.12 198 PRO A N 1
ATOM 1369 C CA . PRO A 1 198 ? 6.405 -2.398 1.200 1.00 88.12 198 PRO A CA 1
ATOM 1370 C C . PRO A 1 198 ? 6.438 -2.776 -0.289 1.00 88.12 198 PRO A C 1
ATOM 1372 O O . PRO A 1 198 ? 7.509 -3.017 -0.844 1.00 88.12 198 PRO A O 1
ATOM 1375 N N . GLY A 1 199 ? 5.263 -2.838 -0.925 1.00 85.56 199 GLY A N 1
ATOM 1376 C CA . GLY A 1 199 ? 5.120 -3.145 -2.353 1.00 85.56 199 GLY A CA 1
ATOM 1377 C C . GLY A 1 199 ? 5.113 -4.632 -2.738 1.00 85.56 199 GLY A C 1
ATOM 1378 O O . GLY A 1 199 ? 5.065 -4.929 -3.930 1.00 85.56 199 GLY A O 1
ATOM 1379 N N . SER A 1 200 ? 5.145 -5.557 -1.772 1.00 88.06 200 SER A N 1
ATOM 1380 C CA . SER A 1 200 ? 5.095 -7.016 -2.031 1.00 88.06 200 SER A CA 1
ATOM 1381 C C . SER A 1 200 ? 3.680 -7.579 -2.237 1.00 88.06 200 SER A C 1
ATOM 1383 O O . SER A 1 200 ? 3.508 -8.660 -2.801 1.00 88.06 200 SER A O 1
ATOM 1385 N N . CYS A 1 201 ? 2.646 -6.865 -1.785 1.00 90.38 201 CYS A N 1
ATOM 1386 C CA . CYS A 1 201 ? 1.265 -7.315 -1.942 1.00 90.38 201 CYS A CA 1
ATOM 1387 C C . CYS A 1 201 ? 0.771 -7.183 -3.391 1.00 90.38 201 CYS A C 1
ATOM 1389 O O . CYS A 1 201 ? 1.296 -6.400 -4.188 1.00 90.38 201 CYS A O 1
ATOM 1391 N N . GLY A 1 202 ? -0.258 -7.960 -3.742 1.00 86.62 202 GLY A N 1
ATOM 1392 C CA . GLY A 1 202 ? -0.908 -7.867 -5.048 1.00 86.62 202 GLY A CA 1
ATOM 1393 C C . GLY A 1 202 ? -1.524 -6.481 -5.312 1.00 86.62 202 GLY A C 1
ATOM 1394 O O . GLY A 1 202 ? -1.749 -5.704 -4.386 1.00 86.62 202 GLY A O 1
ATOM 1395 N N . PRO A 1 203 ? -1.846 -6.139 -6.573 1.00 87.56 203 PRO A N 1
ATOM 1396 C CA . PRO A 1 203 ? -2.367 -4.809 -6.922 1.00 87.56 203 PRO A CA 1
ATOM 1397 C C . PRO A 1 203 ? -3.712 -4.467 -6.254 1.00 87.56 203 PRO A C 1
ATOM 1399 O O . PRO A 1 203 ? -3.998 -3.289 -6.017 1.00 87.56 203 PRO A O 1
ATOM 1402 N N . ASP A 1 204 ? -4.498 -5.491 -5.914 1.00 90.75 204 ASP A N 1
ATOM 1403 C CA . ASP A 1 204 ? -5.779 -5.390 -5.207 1.00 90.75 204 ASP A CA 1
ATOM 1404 C C . ASP A 1 204 ? -5.647 -5.673 -3.699 1.00 90.75 204 ASP A C 1
ATOM 1406 O O . ASP A 1 204 ? -6.625 -5.999 -3.029 1.00 90.75 204 ASP A O 1
ATOM 1410 N N . GLU A 1 205 ? -4.440 -5.555 -3.152 1.00 93.12 205 GLU A N 1
ATOM 1411 C CA . GLU A 1 205 ? -4.121 -5.792 -1.746 1.00 93.12 205 GLU A CA 1
ATOM 1412 C C . GLU A 1 205 ? -3.329 -4.610 -1.169 1.00 93.12 205 GLU A C 1
ATOM 1414 O O . GLU A 1 205 ? -2.763 -3.805 -1.910 1.00 93.12 205 GLU A O 1
ATOM 1419 N N . ILE A 1 206 ? -3.302 -4.495 0.158 1.00 94.00 206 ILE A N 1
ATOM 1420 C CA . ILE A 1 206 ? -2.455 -3.541 0.890 1.00 94.00 206 ILE A CA 1
ATOM 1421 C C . ILE A 1 206 ? -1.604 -4.270 1.916 1.00 94.00 206 ILE A C 1
ATOM 1423 O O . ILE A 1 206 ? -2.071 -5.228 2.538 1.00 94.00 206 ILE A O 1
ATOM 1427 N N . CYS A 1 207 ? -0.382 -3.783 2.128 1.00 94.81 207 CYS A N 1
ATOM 1428 C CA . CYS A 1 207 ? 0.482 -4.272 3.194 1.00 94.81 207 CYS A CA 1
ATOM 1429 C C . CYS A 1 207 ? 0.151 -3.564 4.515 1.00 94.81 207 CYS A C 1
ATOM 1431 O O . CYS A 1 207 ? 0.542 -2.417 4.735 1.00 94.81 207 CYS A O 1
ATOM 1433 N N . VAL A 1 208 ? -0.589 -4.235 5.402 1.00 94.25 208 VAL A N 1
ATOM 1434 C CA . VAL A 1 208 ? -0.978 -3.676 6.706 1.00 94.25 208 VAL A CA 1
ATOM 1435 C C . VAL A 1 208 ? 0.242 -3.580 7.616 1.00 94.25 208 VAL A C 1
ATOM 1437 O O . VAL A 1 208 ? 0.925 -4.574 7.823 1.00 94.25 208 VAL A O 1
ATOM 1440 N N . SER A 1 209 ? 0.477 -2.410 8.213 1.00 92.44 209 SER A N 1
ATOM 1441 C CA . SER A 1 209 ? 1.602 -2.157 9.122 1.00 92.44 209 SER A CA 1
ATOM 1442 C C . SER A 1 209 ? 1.239 -2.489 10.573 1.00 92.44 209 SER A C 1
ATOM 1444 O O . SER A 1 209 ? 0.541 -1.724 11.244 1.00 92.44 209 SER A O 1
ATOM 1446 N N . SER A 1 210 ? 1.789 -3.573 11.111 1.00 90.94 210 SER A N 1
ATOM 1447 C CA . SER A 1 210 ? 1.622 -3.977 12.514 1.00 90.94 210 SER A CA 1
ATOM 1448 C C . SER A 1 210 ? 2.217 -2.998 13.523 1.00 90.94 210 SER A C 1
ATOM 1450 O O . SER A 1 210 ? 1.645 -2.820 14.596 1.00 90.94 210 SER A O 1
ATOM 1452 N N . ASP A 1 211 ? 3.262 -2.258 13.142 1.00 87.69 211 ASP A N 1
ATOM 1453 C CA . ASP A 1 211 ? 3.826 -1.158 13.941 1.00 87.69 211 ASP A CA 1
ATOM 1454 C C . ASP A 1 211 ? 2.821 -0.030 14.229 1.00 87.69 211 ASP A C 1
ATOM 1456 O O . ASP A 1 211 ? 3.009 0.772 15.144 1.00 87.69 211 ASP A O 1
ATOM 1460 N N . SER A 1 212 ? 1.777 0.088 13.408 1.00 86.81 212 SER A N 1
ATOM 1461 C CA . SER A 1 212 ? 0.771 1.153 13.496 1.00 86.81 212 SER A CA 1
ATOM 1462 C C . SER A 1 212 ? -0.621 0.612 13.812 1.00 86.81 212 SER A C 1
ATOM 1464 O O . SER A 1 212 ? -1.483 1.368 14.252 1.00 86.81 212 SER A O 1
ATOM 1466 N N . PHE A 1 213 ? -0.817 -0.701 13.675 1.00 89.44 213 PHE A N 1
ATOM 1467 C CA . PHE A 1 213 ? -2.044 -1.397 14.023 1.00 89.44 213 PHE A CA 1
ATOM 1468 C C . PHE A 1 213 ? -1.754 -2.624 14.890 1.00 89.44 213 PHE A C 1
ATOM 1470 O O . PHE A 1 213 ? -1.531 -3.728 14.396 1.00 89.44 213 PHE A O 1
ATOM 1477 N N . ASN A 1 214 ? -1.847 -2.448 16.209 1.00 84.81 214 ASN A N 1
ATOM 1478 C CA . ASN A 1 214 ? -1.552 -3.496 17.193 1.00 84.81 214 ASN A CA 1
ATOM 1479 C C . ASN A 1 214 ? -2.357 -4.795 16.989 1.00 84.81 214 ASN A C 1
ATOM 1481 O O . ASN A 1 214 ? -1.892 -5.866 17.368 1.00 84.81 214 ASN A O 1
ATOM 1485 N N . ALA A 1 215 ? -3.555 -4.729 16.394 1.00 83.88 215 ALA A N 1
ATOM 1486 C CA . ALA A 1 215 ? -4.365 -5.921 16.135 1.00 83.88 215 ALA A CA 1
ATOM 1487 C C . ALA A 1 215 ? -3.848 -6.772 14.965 1.00 83.88 215 ALA A C 1
ATOM 1489 O O . ALA A 1 215 ? -4.298 -7.908 14.809 1.00 83.88 215 ALA A O 1
ATOM 1490 N N . ALA A 1 216 ? -2.970 -6.230 14.111 1.00 85.75 216 ALA A N 1
ATOM 1491 C CA . ALA A 1 216 ? -2.397 -6.938 12.969 1.00 85.75 216 ALA A CA 1
ATOM 1492 C C . ALA A 1 216 ? -1.395 -8.022 13.396 1.00 85.75 216 ALA A C 1
ATOM 1494 O O . ALA A 1 216 ? -1.259 -9.021 12.696 1.00 85.75 216 ALA A O 1
ATOM 1495 N N . SER A 1 217 ? -0.746 -7.863 14.554 1.00 85.69 217 SER A N 1
ATOM 1496 C CA . SER A 1 217 ? 0.308 -8.740 15.102 1.00 85.69 217 SER A CA 1
ATOM 1497 C C . SER A 1 217 ? 1.587 -8.860 14.244 1.00 85.69 217 SER A C 1
ATOM 1499 O O . SER A 1 217 ? 2.661 -9.022 14.813 1.00 85.69 217 SER A O 1
ATOM 1501 N N . TYR A 1 218 ? 1.498 -8.764 12.913 1.00 89.75 218 TYR A N 1
ATOM 1502 C CA . TYR A 1 218 ? 2.599 -8.727 11.944 1.00 89.75 218 TYR A CA 1
ATOM 1503 C C . TYR A 1 218 ? 2.147 -8.066 10.631 1.00 89.75 218 TYR A C 1
ATOM 1505 O O . TYR A 1 218 ? 0.945 -7.906 10.386 1.00 89.75 218 TYR A O 1
ATOM 1513 N N . ASP A 1 219 ? 3.108 -7.696 9.786 1.00 92.94 219 ASP A N 1
ATOM 1514 C CA . ASP A 1 219 ? 2.833 -7.069 8.493 1.00 92.94 219 ASP A CA 1
ATOM 1515 C C . ASP A 1 219 ? 2.330 -8.104 7.486 1.00 92.94 219 ASP A C 1
ATOM 1517 O O . ASP A 1 219 ? 2.998 -9.113 7.231 1.00 92.94 219 ASP A O 1
ATOM 1521 N N . HIS A 1 220 ? 1.141 -7.885 6.925 1.00 93.44 220 HIS A N 1
ATOM 1522 C CA . HIS A 1 220 ? 0.505 -8.853 6.033 1.00 93.44 220 HIS A CA 1
ATOM 1523 C C . HIS A 1 220 ? -0.408 -8.224 4.982 1.00 93.44 220 HIS A C 1
ATOM 1525 O O . HIS A 1 220 ? -0.918 -7.117 5.162 1.00 93.44 220 HIS A O 1
ATOM 1531 N N . CYS A 1 221 ? -0.612 -8.954 3.886 1.00 94.06 221 CYS A N 1
ATOM 1532 C CA . CYS A 1 221 ? -1.461 -8.519 2.785 1.00 94.06 221 CYS A CA 1
ATOM 1533 C C . CYS A 1 221 ? -2.940 -8.735 3.101 1.00 94.06 221 CYS A C 1
ATOM 1535 O O . CYS A 1 221 ? -3.368 -9.854 3.387 1.00 94.06 221 CYS A O 1
ATOM 1537 N N . VAL A 1 222 ? -3.742 -7.681 2.979 1.00 93.81 222 VAL A N 1
ATOM 1538 C CA . VAL A 1 222 ? -5.206 -7.783 3.042 1.00 93.81 222 VAL A CA 1
ATOM 1539 C C . VAL A 1 222 ? -5.834 -7.269 1.749 1.00 93.81 222 VAL A C 1
ATOM 1541 O O . VAL A 1 222 ? -5.311 -6.316 1.167 1.00 93.81 222 VAL A O 1
ATOM 1544 N N . PRO A 1 223 ? -6.959 -7.847 1.291 1.00 93.62 223 PRO A N 1
ATOM 1545 C CA . PRO A 1 223 ? -7.649 -7.352 0.106 1.00 93.62 223 PRO A CA 1
ATOM 1546 C C . PRO A 1 223 ? -8.122 -5.909 0.286 1.00 93.62 223 PRO A C 1
ATOM 1548 O O . PRO A 1 223 ? -8.669 -5.559 1.334 1.00 93.62 223 PRO A O 1
ATOM 1551 N N . LYS A 1 224 ? -7.979 -5.090 -0.755 1.00 94.94 224 LYS A N 1
ATOM 1552 C CA . LYS A 1 224 ? -8.592 -3.761 -0.841 1.00 94.94 224 LYS A CA 1
ATOM 1553 C C . LYS A 1 224 ? -10.111 -3.869 -0.873 1.00 94.94 224 LYS A C 1
ATOM 1555 O O . LYS A 1 224 ? -10.675 -4.845 -1.369 1.00 94.94 224 LYS A O 1
ATOM 1560 N N . CYS A 1 225 ? -10.787 -2.832 -0.394 1.00 95.62 225 CYS A N 1
ATOM 1561 C CA . CYS A 1 225 ? -12.241 -2.745 -0.456 1.00 95.62 225 CYS A CA 1
ATOM 1562 C C . CYS A 1 225 ? -12.723 -1.349 -0.836 1.00 95.62 225 CYS A C 1
ATOM 1564 O O . CYS A 1 225 ? -12.082 -0.337 -0.569 1.00 95.62 225 CYS A O 1
ATOM 1566 N N . ASN A 1 226 ? -13.894 -1.314 -1.468 1.00 89.56 226 ASN A N 1
ATOM 1567 C CA . ASN A 1 226 ? -14.640 -0.098 -1.752 1.00 89.56 226 ASN A CA 1
ATOM 1568 C C . ASN A 1 226 ? -16.047 -0.311 -1.188 1.00 89.56 226 ASN A C 1
ATOM 1570 O O . ASN A 1 226 ? -16.923 -0.817 -1.884 1.00 89.56 226 ASN A O 1
ATOM 1574 N N . GLU A 1 227 ? -16.213 -0.022 0.105 1.00 87.38 227 GLU A N 1
ATOM 1575 C CA . GLU A 1 227 ? -17.425 -0.185 0.934 1.00 87.38 227 GLU A CA 1
ATOM 1576 C C . GLU A 1 227 ? -17.670 -1.578 1.533 1.00 87.38 227 GLU A C 1
ATOM 1578 O O . GLU A 1 227 ? -18.071 -1.673 2.692 1.00 87.38 227 GLU A O 1
ATOM 1583 N N . THR A 1 228 ? -17.458 -2.669 0.789 1.00 93.00 228 THR A N 1
ATOM 1584 C CA . THR A 1 228 ? -17.772 -4.024 1.287 1.00 93.00 228 THR A CA 1
ATOM 1585 C C . THR A 1 228 ? -16.662 -5.029 1.031 1.00 93.00 228 THR A C 1
ATOM 1587 O O . THR A 1 228 ? -15.907 -4.918 0.067 1.00 93.00 228 THR A O 1
ATOM 1590 N N . CYS A 1 229 ? -16.595 -6.029 1.909 1.00 93.50 229 CYS A N 1
ATOM 1591 C CA . CYS A 1 229 ? -15.678 -7.152 1.802 1.00 93.50 229 CYS A CA 1
ATOM 1592 C C . CYS A 1 229 ? -16.378 -8.392 1.262 1.00 93.50 229 CYS A C 1
ATOM 1594 O O . CYS A 1 229 ? -17.529 -8.669 1.602 1.00 93.50 229 CYS A O 1
ATOM 1596 N N . ALA A 1 230 ? -15.665 -9.153 0.428 1.00 90.00 230 ALA A N 1
ATOM 1597 C CA . ALA A 1 230 ? -16.196 -10.373 -0.172 1.00 90.00 230 ALA A CA 1
ATOM 1598 C C . ALA A 1 230 ? -16.437 -11.477 0.873 1.00 90.00 230 ALA A C 1
ATOM 1600 O O . ALA A 1 230 ? -17.427 -12.206 0.790 1.00 90.00 230 ALA A O 1
ATOM 1601 N N . LEU A 1 231 ? -15.558 -11.581 1.876 1.00 87.38 231 LEU A N 1
ATOM 1602 C CA . LEU A 1 231 ? -15.720 -12.519 2.980 1.00 87.38 231 LEU A CA 1
ATOM 1603 C C . LEU A 1 231 ? -16.657 -11.966 4.050 1.00 87.38 231 LEU A C 1
ATOM 1605 O O . LEU A 1 231 ? -16.488 -10.858 4.559 1.00 87.38 231 LEU A O 1
ATOM 1609 N N . ALA A 1 232 ? -17.618 -12.792 4.453 1.00 88.81 232 ALA A N 1
ATOM 1610 C CA . ALA A 1 232 ? -18.518 -12.451 5.538 1.00 88.81 232 ALA A CA 1
ATOM 1611 C C . ALA A 1 232 ? -17.738 -12.250 6.848 1.00 88.81 232 ALA A C 1
ATOM 1613 O O . ALA A 1 232 ? -16.911 -13.086 7.212 1.00 88.81 232 ALA A O 1
ATOM 1614 N N . GLY A 1 233 ? -18.101 -11.205 7.601 1.00 86.25 233 GLY A N 1
ATOM 1615 C CA . GLY A 1 233 ? -17.494 -10.823 8.886 1.00 86.25 233 GLY A CA 1
ATOM 1616 C C . GLY A 1 233 ? -16.094 -10.234 8.781 1.00 86.25 233 GLY A C 1
ATOM 1617 O O . GLY A 1 233 ? -15.416 -10.083 9.796 1.00 86.25 233 GLY A O 1
ATOM 1618 N N . LEU A 1 234 ? -15.694 -9.886 7.560 1.00 91.75 234 LEU A N 1
ATOM 1619 C CA . LEU A 1 234 ? -14.784 -8.782 7.354 1.00 91.75 234 LEU A CA 1
ATOM 1620 C C . LEU A 1 234 ? -15.601 -7.512 7.069 1.00 91.75 234 LEU A C 1
ATOM 1622 O O . LEU A 1 234 ? -16.650 -7.571 6.421 1.00 91.75 234 LEU A O 1
ATOM 1626 N N . SER A 1 235 ? -15.103 -6.384 7.551 1.00 93.00 235 SER A N 1
ATOM 1627 C CA . SER A 1 235 ? -15.583 -5.037 7.273 1.00 93.00 235 SER A CA 1
ATOM 1628 C C . SER A 1 235 ? -14.515 -4.277 6.497 1.00 93.00 235 SER A C 1
ATOM 1630 O O . SER A 1 235 ? -13.319 -4.545 6.635 1.00 93.00 235 SER A O 1
ATOM 1632 N N . CYS A 1 236 ? -14.965 -3.341 5.667 1.00 95.44 236 CYS A N 1
ATOM 1633 C CA . CYS A 1 236 ? -14.072 -2.410 4.999 1.00 95.44 236 CYS A CA 1
ATOM 1634 C C . CYS A 1 236 ? -13.671 -1.333 6.006 1.00 95.44 236 CYS A C 1
ATOM 1636 O O . CYS A 1 236 ? -14.551 -0.626 6.495 1.00 95.44 236 CYS A O 1
ATOM 1638 N N . VAL A 1 237 ? -12.387 -1.283 6.356 1.00 94.50 237 VAL A N 1
ATOM 1639 C CA . VAL A 1 237 ? -11.843 -0.367 7.366 1.00 94.50 237 VAL A CA 1
ATOM 1640 C C . VAL A 1 237 ? -10.587 0.322 6.834 1.00 94.50 237 VAL A C 1
ATOM 1642 O O . VAL A 1 237 ? -9.875 -0.205 5.975 1.00 94.50 237 VAL A O 1
ATOM 1645 N N . SER A 1 238 ? -10.302 1.506 7.361 1.00 94.19 238 SER A N 1
ATOM 1646 C CA . SER A 1 238 ? -9.104 2.286 7.079 1.00 94.19 238 SER A CA 1
ATOM 1647 C C . SER A 1 238 ? -7.904 1.710 7.832 1.00 94.19 238 SER A C 1
ATOM 1649 O O . SER A 1 238 ? -7.755 1.900 9.043 1.00 94.19 238 SER A O 1
ATOM 1651 N N . LEU A 1 239 ? -7.013 1.036 7.109 1.00 94.44 239 LEU A N 1
ATOM 1652 C CA . LEU A 1 239 ? -5.840 0.366 7.665 1.00 94.44 239 LEU A CA 1
ATOM 1653 C C . LEU A 1 239 ? -4.558 1.150 7.368 1.00 94.44 239 LEU A C 1
ATOM 1655 O O . LEU A 1 239 ? -4.407 1.670 6.260 1.00 94.44 239 LEU A O 1
ATOM 1659 N N . PRO A 1 240 ? -3.614 1.220 8.323 1.00 93.31 240 PRO A N 1
ATOM 1660 C CA . PRO A 1 240 ? -2.304 1.793 8.062 1.00 93.31 240 PRO A CA 1
ATOM 1661 C C . PRO A 1 240 ? -1.498 0.884 7.129 1.00 93.31 240 PRO A C 1
ATOM 1663 O O . PRO A 1 240 ? -1.316 -0.300 7.419 1.00 93.31 240 PRO A O 1
ATOM 1666 N N . THR A 1 241 ? -0.967 1.448 6.050 1.00 92.81 241 THR A N 1
ATOM 1667 C CA . THR A 1 241 ? -0.062 0.785 5.100 1.00 92.81 241 THR A CA 1
ATOM 1668 C C . THR A 1 241 ? 1.258 1.547 4.995 1.00 92.81 241 THR A C 1
ATOM 1670 O O . THR A 1 241 ? 1.342 2.738 5.300 1.00 92.81 241 THR A O 1
ATOM 1673 N N . ARG A 1 242 ? 2.316 0.831 4.608 1.00 84.19 242 ARG A N 1
ATOM 1674 C CA . ARG A 1 242 ? 3.653 1.381 4.344 1.00 84.19 242 ARG A CA 1
ATOM 1675 C C . ARG A 1 242 ? 4.149 1.089 2.934 1.00 84.19 242 ARG A C 1
ATOM 1677 O O . ARG A 1 242 ? 5.354 1.131 2.704 1.00 84.19 242 ARG A O 1
ATOM 1684 N N . ASP A 1 243 ? 3.258 0.817 1.983 1.00 81.50 243 ASP A N 1
ATOM 1685 C CA . ASP A 1 243 ? 3.648 0.439 0.618 1.00 81.50 243 ASP A CA 1
ATOM 1686 C C . ASP A 1 243 ? 4.537 1.484 -0.088 1.00 81.50 243 ASP A C 1
ATOM 1688 O O . ASP A 1 243 ? 5.364 1.127 -0.924 1.00 81.50 243 ASP A O 1
ATOM 1692 N N . SER A 1 244 ? 4.450 2.765 0.291 1.00 79.00 244 SER A N 1
ATOM 1693 C CA . SER A 1 244 ? 5.291 3.853 -0.237 1.00 79.00 244 SER A CA 1
ATOM 1694 C C . SER A 1 244 ? 6.545 4.163 0.599 1.00 79.00 244 SER A C 1
ATOM 1696 O O . SER A 1 244 ? 7.298 5.079 0.266 1.00 79.00 244 SER A O 1
ATOM 1698 N N . GLY A 1 245 ? 6.767 3.450 1.707 1.00 77.94 245 GLY A N 1
ATOM 1699 C CA . GLY A 1 245 ? 7.757 3.795 2.734 1.00 77.94 245 GLY A CA 1
ATOM 1700 C C . GLY A 1 245 ? 7.307 4.905 3.697 1.00 77.94 245 GLY A C 1
ATOM 1701 O O . GLY A 1 245 ? 7.929 5.086 4.745 1.00 77.94 245 GLY A O 1
ATOM 1702 N N . GLU A 1 246 ? 6.214 5.607 3.389 1.00 84.00 246 GLU A N 1
ATOM 1703 C CA . GLU A 1 246 ? 5.507 6.510 4.298 1.00 84.00 246 GLU A CA 1
ATOM 1704 C C . GLU A 1 246 ? 4.260 5.811 4.858 1.00 84.00 246 GLU A C 1
ATOM 1706 O O . GLU A 1 246 ? 3.681 4.944 4.207 1.00 84.00 246 GLU A O 1
ATOM 1711 N N . LEU A 1 247 ? 3.853 6.173 6.079 1.00 84.25 247 LEU A N 1
ATOM 1712 C CA . LEU A 1 247 ? 2.606 5.680 6.656 1.00 84.25 247 LEU A CA 1
ATOM 1713 C C . LEU A 1 247 ? 1.421 6.351 5.952 1.00 84.25 247 LEU A C 1
ATOM 1715 O O . LEU A 1 247 ? 1.117 7.517 6.211 1.00 84.25 247 LEU A O 1
ATOM 1719 N N . THR A 1 248 ? 0.744 5.604 5.092 1.00 90.50 248 THR A N 1
ATOM 1720 C CA . THR A 1 248 ? -0.524 5.999 4.475 1.00 90.50 248 THR A CA 1
ATOM 1721 C C . THR A 1 248 ? -1.668 5.178 5.066 1.00 90.50 248 THR A C 1
ATOM 1723 O O . THR A 1 248 ? -1.450 4.242 5.835 1.00 90.50 248 THR A O 1
ATOM 1726 N N . TYR A 1 249 ? -2.906 5.554 4.755 1.00 91.94 249 TYR A N 1
ATOM 1727 C CA . TYR A 1 249 ? -4.088 4.792 5.145 1.00 91.94 249 TYR A CA 1
ATOM 1728 C C . TYR A 1 249 ? -4.883 4.429 3.902 1.00 91.94 249 TYR A C 1
ATOM 1730 O O . TYR A 1 249 ? -5.162 5.289 3.068 1.00 91.94 249 TYR A O 1
ATOM 1738 N N . GLU A 1 250 ? -5.243 3.158 3.791 1.00 93.75 250 GLU A N 1
ATOM 1739 C CA . GLU A 1 250 ? -6.006 2.628 2.667 1.00 93.75 250 GLU A CA 1
ATOM 1740 C C . GLU A 1 250 ? -7.153 1.751 3.170 1.00 93.75 250 GLU A C 1
ATOM 1742 O O . GLU A 1 250 ? -7.105 1.186 4.263 1.00 93.75 250 GLU A O 1
ATOM 1747 N N . GLN A 1 251 ? -8.209 1.654 2.367 1.00 95.38 251 GLN A N 1
ATOM 1748 C CA . GLN A 1 251 ? -9.373 0.834 2.682 1.00 95.38 251 GLN A CA 1
ATOM 1749 C C . GLN A 1 251 ? -9.062 -0.639 2.403 1.00 95.38 251 GLN A C 1
ATOM 1751 O O . GLN A 1 251 ? -8.824 -1.026 1.254 1.00 95.38 251 GLN A O 1
ATOM 1756 N N . GLY A 1 252 ? -9.081 -1.459 3.451 1.00 94.88 252 GLY A N 1
ATOM 1757 C CA . GLY A 1 252 ? -8.812 -2.890 3.370 1.00 94.88 252 GLY A CA 1
ATOM 1758 C C . GLY A 1 252 ? -9.806 -3.728 4.165 1.00 94.88 252 GLY A C 1
ATOM 1759 O O . GLY A 1 252 ? -10.463 -3.263 5.097 1.00 94.88 252 GLY A O 1
ATOM 1760 N N . CYS A 1 253 ? -9.924 -4.991 3.775 1.00 94.94 253 CYS A N 1
ATOM 1761 C CA . CYS A 1 253 ? -10.798 -5.950 4.423 1.00 94.94 253 CYS A CA 1
ATOM 1762 C C . CYS A 1 253 ? -10.174 -6.519 5.686 1.00 94.94 253 CYS A C 1
ATOM 1764 O O . CYS A 1 253 ? -9.181 -7.242 5.632 1.00 94.94 253 CYS A O 1
ATOM 1766 N N . TYR A 1 254 ? -10.812 -6.253 6.821 1.00 93.56 254 TYR A N 1
ATOM 1767 C CA . TYR A 1 254 ? -10.359 -6.725 8.122 1.00 93.56 254 TYR A CA 1
ATOM 1768 C C . TYR A 1 254 ? -11.512 -7.231 8.976 1.00 93.56 254 TYR A C 1
ATOM 1770 O O . TYR A 1 254 ? -12.665 -6.999 8.647 1.00 93.56 254 TYR A O 1
ATOM 1778 N N . PHE A 1 255 ? -11.226 -7.929 10.076 1.00 91.00 255 PHE A N 1
ATOM 1779 C CA . PHE A 1 255 ? -12.256 -8.427 10.991 1.00 91.00 255 PHE A CA 1
ATOM 1780 C C . PHE A 1 255 ? -13.229 -7.329 11.429 1.00 91.00 255 PHE A C 1
ATOM 1782 O O . PHE A 1 255 ? -12.801 -6.229 11.768 1.00 91.00 255 PHE A O 1
ATOM 1789 N N . ASP A 1 256 ? -14.519 -7.663 11.483 1.00 90.38 256 ASP A N 1
ATOM 1790 C CA . ASP A 1 256 ? -15.614 -6.769 11.894 1.00 90.38 256 ASP A CA 1
ATOM 1791 C C . ASP A 1 256 ? -15.459 -6.164 13.300 1.00 90.38 256 ASP A C 1
ATOM 1793 O O . ASP A 1 256 ? -16.110 -5.177 13.632 1.00 90.38 256 ASP A O 1
ATOM 1797 N N . SER A 1 257 ? -14.579 -6.734 14.122 1.00 90.06 257 SER A N 1
ATOM 1798 C CA . SER A 1 257 ? -14.195 -6.183 15.415 1.00 90.06 257 SER A CA 1
ATOM 1799 C C . SER A 1 257 ? -13.253 -4.982 15.330 1.00 90.06 257 SER A C 1
ATOM 1801 O O . SER A 1 257 ? -13.075 -4.323 16.350 1.00 90.06 257 SER A O 1
ATOM 1803 N N . ALA A 1 258 ? -12.593 -4.741 14.191 1.00 92.00 258 ALA A N 1
ATOM 1804 C CA . ALA A 1 258 ? -11.733 -3.577 14.017 1.00 92.00 258 ALA A CA 1
ATOM 1805 C C . ALA A 1 258 ? -12.562 -2.294 13.929 1.00 92.00 258 ALA A C 1
ATOM 1807 O O . ALA A 1 258 ? -13.622 -2.259 13.314 1.00 92.00 258 ALA A O 1
ATOM 1808 N N . VAL A 1 259 ? -12.052 -1.258 14.577 1.00 93.50 259 VAL A N 1
ATOM 1809 C CA . VAL A 1 259 ? -12.684 0.043 14.761 1.00 93.50 259 VAL A CA 1
ATOM 1810 C C . VAL A 1 259 ? -11.836 1.076 14.047 1.00 93.50 259 VAL A C 1
ATOM 1812 O O . VAL A 1 259 ? -10.624 1.128 14.278 1.00 93.50 259 VAL A O 1
ATOM 1815 N N . ASP A 1 260 ? -12.469 1.897 13.217 1.00 93.44 260 ASP A N 1
ATOM 1816 C CA . ASP A 1 260 ? -11.773 2.917 12.447 1.00 93.44 260 ASP A CA 1
ATOM 1817 C C . ASP A 1 260 ? -11.288 4.083 13.305 1.00 93.44 260 ASP A C 1
ATOM 1819 O O . ASP A 1 260 ? -11.889 4.453 14.319 1.00 93.44 260 ASP A O 1
ATOM 1823 N N . VAL A 1 261 ? -10.193 4.709 12.866 1.00 91.25 261 VAL A N 1
ATOM 1824 C CA . VAL A 1 261 ? -9.741 5.980 13.435 1.00 91.25 261 VAL A CA 1
ATOM 1825 C C . VAL A 1 261 ? -10.877 6.986 13.342 1.00 91.25 261 VAL A C 1
ATOM 1827 O O . VAL A 1 261 ? -11.388 7.289 12.266 1.00 91.25 261 VAL A O 1
ATOM 1830 N N . GLY A 1 262 ? -11.241 7.537 14.490 1.00 89.00 262 GLY A N 1
ATOM 1831 C CA . GLY A 1 262 ? -12.364 8.436 14.614 1.00 89.00 262 GLY A CA 1
ATOM 1832 C C . GLY A 1 262 ? -13.597 7.828 15.251 1.00 89.00 262 GLY A C 1
ATOM 1833 O O . GLY A 1 262 ? -14.455 8.604 15.646 1.00 89.00 262 GLY A O 1
ATOM 1834 N N . GLU A 1 263 ? -13.690 6.506 15.391 1.00 91.69 263 GLU A N 1
ATOM 1835 C CA . GLU A 1 263 ? -14.848 5.824 15.974 1.00 91.69 263 GLU A CA 1
ATOM 1836 C C . GLU A 1 263 ? -14.684 5.520 17.473 1.00 91.69 263 GLU A C 1
ATOM 1838 O O . GLU A 1 263 ? -13.639 5.755 18.085 1.00 91.69 263 GLU A O 1
ATOM 1843 N N . GLU A 1 264 ? -15.751 5.023 18.104 1.00 92.06 264 GLU A N 1
ATOM 1844 C CA . GLU A 1 264 ? -15.722 4.642 19.516 1.00 92.06 264 GLU A CA 1
ATOM 1845 C C . GLU A 1 264 ? -14.985 3.319 19.730 1.00 92.06 264 GLU A C 1
ATOM 1847 O O . GLU A 1 264 ? -15.288 2.310 19.100 1.00 92.06 264 GLU A O 1
ATOM 1852 N N . CYS A 1 265 ? -14.076 3.292 20.700 1.00 93.50 265 CYS A N 1
ATOM 1853 C CA . CYS A 1 265 ? -13.356 2.085 21.092 1.00 93.50 265 CYS A CA 1
ATOM 1854 C C . CYS A 1 265 ? -13.485 1.817 22.592 1.00 93.50 265 CYS A C 1
ATOM 1856 O O . CYS A 1 265 ? -13.719 2.715 23.407 1.00 93.50 265 CYS A O 1
ATOM 1858 N N . SER A 1 266 ? -13.290 0.552 22.957 1.00 92.44 266 SER A N 1
ATOM 1859 C CA . SER A 1 266 ? -13.205 0.094 24.348 1.00 92.44 266 SER A CA 1
ATOM 1860 C C . SER A 1 266 ? -11.844 -0.514 24.699 1.00 92.44 266 SER A C 1
ATOM 1862 O O . SER A 1 266 ? -11.657 -0.963 25.824 1.00 92.44 266 SER A O 1
ATOM 1864 N N . SER A 1 267 ? -10.930 -0.625 23.731 1.00 90.81 267 SER A N 1
ATOM 1865 C CA . SER A 1 267 ? -9.587 -1.191 23.895 1.00 90.81 267 SER A CA 1
ATOM 1866 C C . SER A 1 267 ? -8.673 -0.675 22.787 1.00 90.81 267 SER A C 1
ATOM 1868 O O . SER A 1 267 ? -9.122 -0.437 21.676 1.00 90.81 267 SER A O 1
ATOM 1870 N N . ALA A 1 268 ? -7.370 -0.549 23.030 1.00 89.31 268 ALA A N 1
ATOM 1871 C CA . ALA A 1 268 ? -6.417 -0.245 21.958 1.00 89.31 268 ALA A CA 1
ATOM 1872 C C . ALA A 1 268 ? -6.299 -1.389 20.929 1.00 89.31 268 ALA A C 1
ATOM 1874 O O . ALA A 1 268 ? -5.958 -1.156 19.774 1.00 89.31 268 ALA A O 1
ATOM 1875 N N . THR A 1 269 ? -6.614 -2.626 21.328 1.00 88.12 269 THR A N 1
ATOM 1876 C CA . THR A 1 269 ? -6.445 -3.828 20.493 1.00 88.12 269 THR A CA 1
ATOM 1877 C C . THR A 1 269 ? -7.439 -3.943 19.346 1.00 88.12 269 THR A C 1
ATOM 1879 O O . THR A 1 269 ? -7.242 -4.787 18.484 1.00 88.12 269 THR A O 1
ATOM 1882 N N . ASN A 1 270 ? -8.522 -3.167 19.344 1.00 89.56 270 ASN A N 1
ATOM 1883 C CA . ASN A 1 270 ? -9.481 -3.167 18.243 1.00 89.56 270 ASN A CA 1
ATOM 1884 C C . ASN A 1 270 ? -9.370 -1.921 17.359 1.00 89.56 270 ASN A C 1
ATOM 1886 O O . ASN A 1 270 ? -9.991 -1.878 16.309 1.00 89.56 270 ASN A O 1
ATOM 1890 N N . CYS A 1 271 ? -8.565 -0.935 17.747 1.00 93.25 271 CYS A N 1
ATOM 1891 C CA . CYS A 1 271 ? -8.439 0.321 17.027 1.00 93.25 271 CYS A CA 1
ATOM 1892 C C . CYS A 1 271 ? -7.418 0.221 15.887 1.00 93.25 271 CYS A C 1
ATOM 1894 O O . CYS A 1 271 ? -6.260 -0.123 16.139 1.00 93.25 271 CYS A O 1
ATOM 1896 N N . THR A 1 272 ? -7.808 0.577 14.658 1.00 91.75 272 THR A N 1
ATOM 1897 C CA . THR A 1 272 ? -6.912 0.572 13.485 1.00 91.75 272 THR A CA 1
ATOM 1898 C C . THR A 1 272 ? -5.770 1.579 13.594 1.00 91.75 272 THR A C 1
ATOM 1900 O O . THR A 1 272 ? -4.691 1.328 13.068 1.00 91.75 272 THR A O 1
ATOM 1903 N N . GLY A 1 273 ? -5.955 2.658 14.362 1.00 85.44 273 GLY A N 1
ATOM 1904 C CA . GLY A 1 273 ? -4.891 3.604 14.726 1.00 85.44 273 GLY A CA 1
ATOM 1905 C C . GLY A 1 273 ? -4.003 3.159 15.896 1.00 85.44 273 GLY A C 1
ATOM 1906 O O . GLY A 1 273 ? -3.149 3.913 16.356 1.00 85.44 273 GLY A O 1
ATOM 1907 N N . GLY A 1 274 ? -4.224 1.964 16.447 1.00 87.44 274 GLY A N 1
ATOM 1908 C CA . GLY A 1 274 ? -3.403 1.390 17.515 1.00 87.44 274 GLY A CA 1
ATOM 1909 C C . GLY A 1 274 ? -3.587 2.016 18.903 1.00 87.44 274 GLY A C 1
ATOM 1910 O O . GLY A 1 274 ? -3.095 1.442 19.876 1.00 87.44 274 GLY A O 1
ATOM 1911 N N . THR A 1 275 ? -4.317 3.130 19.035 1.00 92.94 275 THR A N 1
ATOM 1912 C CA . THR A 1 275 ? -4.574 3.803 20.317 1.00 92.94 275 THR A CA 1
ATOM 1913 C C . THR A 1 275 ? -6.066 3.976 20.564 1.00 92.94 275 THR A C 1
ATOM 1915 O O . THR A 1 275 ? -6.773 4.598 19.780 1.00 92.94 275 THR A O 1
ATOM 1918 N N . CYS A 1 276 ? -6.547 3.497 21.710 1.00 94.88 276 CYS A N 1
ATOM 1919 C CA . CYS A 1 276 ? -7.863 3.875 22.213 1.00 94.88 276 CYS A CA 1
ATOM 1920 C C . CYS A 1 276 ? -7.701 4.966 23.269 1.00 94.88 276 CYS A C 1
ATOM 1922 O O . CYS A 1 276 ? -7.255 4.694 24.384 1.00 94.88 276 CYS A O 1
ATOM 1924 N N . LEU A 1 277 ? -8.013 6.211 22.908 1.00 94.12 277 LEU A N 1
ATOM 1925 C CA . LEU A 1 277 ? -7.863 7.363 23.791 1.00 94.12 277 LEU A CA 1
ATOM 1926 C C . LEU A 1 277 ? -9.013 7.403 24.802 1.00 94.12 277 LEU A C 1
ATOM 1928 O O . LEU A 1 277 ? -10.024 8.083 24.613 1.00 94.12 277 LEU A O 1
ATOM 1932 N N . GLU A 1 278 ? -8.870 6.617 25.863 1.00 92.19 278 GLU A N 1
ATOM 1933 C CA . GLU A 1 278 ? -9.850 6.524 26.942 1.00 92.19 278 GLU A CA 1
ATOM 1934 C C . GLU A 1 278 ? -10.030 7.863 27.668 1.00 92.19 278 GLU A C 1
ATOM 1936 O O . GLU A 1 278 ? -9.076 8.605 27.914 1.00 92.19 278 GLU A O 1
ATOM 1941 N N . GLY A 1 279 ? -11.276 8.172 28.033 1.00 85.38 279 GLY A N 1
ATOM 1942 C CA . GLY A 1 279 ? -11.614 9.375 28.795 1.00 85.38 279 GLY A CA 1
ATOM 1943 C C . GLY A 1 279 ? -11.458 10.688 28.025 1.00 85.38 279 GLY A C 1
ATOM 1944 O O . GLY A 1 279 ? -11.616 11.748 28.629 1.00 85.38 279 GLY A O 1
ATOM 1945 N N . TYR A 1 280 ? -11.148 10.643 26.721 1.00 85.00 280 TYR A N 1
ATOM 1946 C CA . TYR A 1 280 ? -11.227 11.829 25.874 1.00 85.00 280 TYR A CA 1
ATOM 1947 C C . TYR A 1 280 ? -12.685 12.243 25.678 1.00 85.00 280 TYR A C 1
ATOM 1949 O O . TYR A 1 280 ? -13.038 13.388 25.939 1.00 85.00 280 TYR A O 1
ATOM 1957 N N . PHE A 1 281 ? -13.542 11.290 25.318 1.00 85.19 281 PHE A N 1
ATOM 1958 C CA . PHE A 1 281 ? -14.994 11.413 25.411 1.00 85.19 281 PHE A CA 1
ATOM 1959 C C . PHE A 1 281 ? -15.500 10.625 26.631 1.00 85.19 281 PHE A C 1
ATOM 1961 O O . PHE A 1 281 ? -14.713 10.051 27.390 1.00 85.19 281 PHE A O 1
ATOM 1968 N N . ASN A 1 282 ? -16.819 10.544 26.821 1.00 85.88 282 ASN A N 1
ATOM 1969 C CA . ASN A 1 282 ? -17.403 9.581 27.763 1.00 85.88 282 ASN A CA 1
ATOM 1970 C C . ASN A 1 282 ? -17.082 8.123 27.369 1.00 85.88 282 ASN A C 1
ATOM 1972 O O . ASN A 1 282 ? -17.169 7.225 28.208 1.00 85.88 282 ASN A O 1
ATOM 1976 N N . THR A 1 283 ? -16.701 7.899 26.108 1.00 86.25 283 THR A N 1
ATOM 1977 C CA . THR A 1 283 ? -16.181 6.648 25.542 1.00 86.25 283 THR A CA 1
ATOM 1978 C C . THR A 1 283 ? -14.717 6.814 25.106 1.00 86.25 283 THR A C 1
ATOM 1980 O O . THR A 1 283 ? -14.191 7.928 25.055 1.00 86.25 283 THR A O 1
ATOM 1983 N N . GLY A 1 284 ? -14.034 5.714 24.779 1.00 91.31 284 GLY A N 1
ATOM 1984 C CA . GLY A 1 284 ? -12.741 5.796 24.097 1.00 91.31 284 GLY A CA 1
ATOM 1985 C C . GLY A 1 284 ? -12.906 6.276 22.653 1.00 91.31 284 GLY A C 1
ATOM 1986 O O . GLY A 1 284 ? -13.926 5.994 22.022 1.00 91.31 284 GLY A O 1
ATOM 1987 N N . LEU A 1 285 ? -11.908 6.999 22.140 1.00 94.19 285 LEU A N 1
ATOM 1988 C CA . LEU A 1 285 ? -11.778 7.356 20.723 1.00 94.19 285 LEU A CA 1
ATOM 1989 C C . LEU A 1 285 ? -10.674 6.510 20.093 1.00 94.19 285 LEU A C 1
ATOM 1991 O O . LEU A 1 285 ? -9.532 6.571 20.554 1.00 94.19 285 LEU A O 1
ATOM 1995 N N . CYS A 1 286 ? -10.989 5.755 19.044 1.00 95.19 286 CYS A N 1
ATOM 1996 C CA . CYS A 1 286 ? -9.956 5.112 18.253 1.00 95.19 286 CYS A CA 1
ATOM 1997 C C . CYS A 1 286 ? -9.171 6.195 17.511 1.00 95.19 286 CYS A C 1
ATOM 1999 O O . CYS A 1 286 ? -9.738 6.988 16.765 1.00 95.19 286 CYS A O 1
ATOM 2001 N N . THR A 1 287 ? -7.871 6.270 17.756 1.00 94.50 287 THR A N 1
ATOM 2002 C CA . THR A 1 287 ? -6.984 7.287 17.201 1.00 94.50 287 THR A CA 1
ATOM 2003 C C . THR A 1 287 ? -5.597 6.708 16.951 1.00 94.50 287 THR A C 1
ATOM 2005 O O . THR A 1 287 ? -5.279 5.604 17.387 1.00 94.50 287 THR A O 1
ATOM 2008 N N . PHE A 1 288 ? -4.769 7.481 16.260 1.00 92.06 288 PHE A N 1
ATOM 2009 C CA . PHE A 1 288 ? -3.345 7.251 16.072 1.00 92.06 288 PHE A CA 1
ATOM 2010 C C . PHE A 1 288 ? -2.568 8.471 16.576 1.00 92.06 288 PHE A C 1
ATOM 2012 O O . PHE A 1 288 ? -2.984 9.606 16.318 1.00 92.06 288 PHE A O 1
ATOM 2019 N N . GLU A 1 289 ? -1.461 8.246 17.289 1.00 93.12 289 GLU A N 1
ATOM 2020 C CA . GLU A 1 289 ? -0.531 9.318 17.656 1.00 93.12 289 GLU A CA 1
ATOM 2021 C C . GLU A 1 289 ? 0.250 9.739 16.408 1.00 93.12 289 GLU A C 1
ATOM 2023 O O . GLU A 1 289 ? 1.001 8.955 15.834 1.00 93.12 289 GLU A O 1
ATOM 2028 N N . CYS A 1 290 ? 0.052 10.973 15.961 1.00 92.19 290 CYS A N 1
ATOM 2029 C CA . CYS A 1 290 ? 0.454 11.407 14.630 1.00 92.19 290 CYS A CA 1
ATOM 2030 C C . CYS A 1 290 ? 1.552 12.478 14.670 1.00 92.19 290 CYS A C 1
ATOM 2032 O O . CYS A 1 290 ? 1.594 13.338 15.548 1.00 92.19 290 CYS A O 1
ATOM 2034 N N . ALA A 1 291 ? 2.416 12.462 13.652 1.00 88.88 291 ALA A N 1
ATOM 2035 C CA . ALA A 1 291 ? 3.436 13.485 13.394 1.00 88.88 291 ALA A CA 1
ATOM 2036 C C . ALA A 1 291 ? 3.218 14.180 12.034 1.00 88.88 291 ALA A C 1
ATOM 2038 O O . ALA A 1 291 ? 4.170 14.571 11.364 1.00 88.88 291 ALA A O 1
ATOM 2039 N N . GLY A 1 292 ? 1.953 14.281 11.603 1.00 80.50 292 GLY A N 1
ATOM 2040 C CA . GLY A 1 292 ? 1.539 14.949 10.362 1.00 80.50 292 GLY A CA 1
ATOM 2041 C C . GLY A 1 292 ? 0.562 14.140 9.504 1.00 80.50 292 GLY A C 1
ATOM 2042 O O . GLY A 1 292 ? -0.370 14.721 8.956 1.00 80.50 292 GLY A O 1
ATOM 2043 N N . GLY A 1 293 ? 0.726 12.815 9.438 1.00 85.06 293 GLY A N 1
ATOM 2044 C CA . GLY A 1 293 ? -0.145 11.920 8.667 1.00 85.06 293 GLY A CA 1
ATOM 2045 C C . GLY A 1 293 ? -1.327 11.390 9.479 1.00 85.06 293 GLY A C 1
ATOM 2046 O O . GLY A 1 293 ? -1.147 10.934 10.608 1.00 85.06 293 GLY A O 1
ATOM 2047 N N . CYS A 1 294 ? -2.523 11.442 8.896 1.00 91.06 294 CYS A N 1
ATOM 2048 C CA . CYS A 1 294 ? -3.750 10.853 9.424 1.00 91.06 294 CYS A CA 1
ATOM 2049 C C . CYS A 1 294 ? -4.618 10.327 8.266 1.00 91.06 294 CYS A C 1
ATOM 2051 O O . CYS A 1 294 ? -4.464 10.822 7.147 1.00 91.06 294 CYS A O 1
ATOM 2053 N N . PRO A 1 295 ? -5.526 9.366 8.513 1.00 88.88 295 PRO A N 1
ATOM 2054 C CA . PRO A 1 295 ? -6.455 8.887 7.494 1.00 88.88 295 PRO A CA 1
ATOM 2055 C C . PRO A 1 295 ? -7.361 9.987 6.936 1.00 88.88 295 PRO A C 1
ATOM 2057 O O . PRO A 1 295 ? -7.630 10.996 7.602 1.00 88.88 295 PRO A O 1
ATOM 2060 N N . ASP A 1 296 ? -7.897 9.749 5.741 1.00 89.50 296 ASP A N 1
ATOM 2061 C CA . ASP A 1 296 ? -8.877 10.633 5.115 1.00 89.50 296 ASP A CA 1
ATOM 2062 C C . ASP A 1 296 ? -10.069 10.914 6.039 1.00 89.50 296 ASP A C 1
ATOM 2064 O O . ASP A 1 296 ? -10.549 10.057 6.778 1.00 89.50 296 ASP A O 1
ATOM 2068 N N . GLY A 1 297 ? -10.550 12.159 6.013 1.00 90.50 297 GLY A N 1
ATOM 2069 C CA . GLY A 1 297 ? -11.636 12.598 6.892 1.00 90.50 297 GLY A CA 1
ATOM 2070 C C . GLY A 1 297 ? -11.211 12.861 8.340 1.00 90.50 297 GLY A C 1
ATOM 2071 O O . GLY A 1 297 ? -12.063 13.201 9.160 1.00 90.50 297 GLY A O 1
ATOM 2072 N N . THR A 1 298 ? -9.918 12.780 8.663 1.00 94.75 298 THR A N 1
ATOM 2073 C CA . THR A 1 298 ? -9.377 13.115 9.987 1.00 94.75 298 THR A CA 1
ATOM 2074 C C . THR A 1 298 ? -8.238 14.138 9.883 1.00 94.75 298 THR A C 1
ATOM 2076 O O . THR A 1 298 ? -7.788 14.489 8.793 1.00 94.75 298 THR A O 1
ATOM 2079 N N . ALA A 1 299 ? -7.800 14.694 11.012 1.00 95.56 299 ALA A N 1
ATOM 2080 C CA . ALA A 1 299 ? -6.678 15.623 11.063 1.00 95.56 299 ALA A CA 1
ATOM 2081 C C . ALA A 1 299 ? -5.819 15.413 12.308 1.00 95.56 299 ALA A C 1
ATOM 2083 O O . ALA A 1 299 ? -6.336 15.156 13.395 1.00 95.56 299 ALA A O 1
ATOM 2084 N N . CYS A 1 300 ? -4.508 15.588 12.142 1.00 96.81 300 CYS A N 1
ATOM 2085 C CA . CYS A 1 300 ? -3.534 15.461 13.216 1.00 96.81 300 CYS A CA 1
ATOM 2086 C C . CYS A 1 300 ? -3.549 16.706 14.108 1.00 96.81 300 CYS A C 1
ATOM 2088 O O . CYS A 1 300 ? -3.030 17.749 13.708 1.00 96.81 300 CYS A O 1
ATOM 2090 N N . VAL A 1 301 ? -4.155 16.621 15.293 1.00 96.88 301 VAL A N 1
ATOM 2091 C CA . VAL A 1 301 ? -4.385 17.760 16.199 1.00 96.88 301 VAL A CA 1
ATOM 2092 C C . VAL A 1 301 ? -3.975 17.433 17.633 1.00 96.88 301 VAL A C 1
ATOM 2094 O O . VAL A 1 301 ? -3.984 16.282 18.055 1.00 96.88 301 VAL A O 1
ATOM 2097 N N . GLU A 1 302 ? -3.652 18.455 18.421 1.00 96.38 302 GLU A N 1
ATOM 2098 C CA . GLU A 1 302 ? -3.361 18.279 19.845 1.00 96.38 302 GLU A CA 1
ATOM 2099 C C . GLU A 1 302 ? -4.661 18.011 20.628 1.00 96.38 302 GLU A C 1
ATOM 2101 O O . GLU A 1 302 ? -5.440 18.928 20.915 1.00 96.38 302 GLU A O 1
ATOM 2106 N N . LEU A 1 303 ? -4.926 16.739 20.946 1.00 93.81 303 LEU A N 1
ATOM 2107 C CA . LEU A 1 303 ? -6.076 16.335 21.770 1.00 93.81 303 LEU A CA 1
ATOM 2108 C C . LEU A 1 303 ? -5.730 16.308 23.264 1.00 93.81 303 LEU A C 1
ATOM 2110 O O . LEU A 1 303 ? -6.587 16.582 24.102 1.00 93.81 303 LEU A O 1
ATOM 2114 N N . GLN A 1 304 ? -4.470 16.036 23.602 1.00 92.38 304 GLN A N 1
ATOM 2115 C CA . GLN A 1 304 ? -3.944 16.095 24.963 1.00 92.38 304 GLN A CA 1
ATOM 2116 C C . GLN A 1 304 ? -2.660 16.923 24.970 1.00 92.38 304 GLN A C 1
ATOM 2118 O O . GLN A 1 304 ? -1.908 16.900 24.000 1.00 92.38 304 GLN A O 1
ATOM 2123 N N . SER A 1 305 ? -2.401 17.632 26.071 1.00 94.12 305 SER A N 1
ATOM 2124 C CA . SER A 1 305 ? -1.253 18.539 26.193 1.00 94.12 305 SER A CA 1
ATOM 2125 C C . SER A 1 305 ? 0.060 17.855 25.798 1.00 94.12 305 SER A C 1
ATOM 2127 O O . SER A 1 305 ? 0.539 16.973 26.507 1.00 94.12 305 SER A O 1
ATOM 2129 N N . GLY A 1 306 ? 0.668 18.323 24.711 1.00 93.06 306 GLY A N 1
ATOM 2130 C CA . GLY A 1 306 ? 1.951 17.861 24.191 1.00 93.06 306 GLY A CA 1
ATOM 2131 C C . GLY A 1 306 ? 1.899 16.624 23.294 1.00 93.06 306 GLY A C 1
ATOM 2132 O O . GLY A 1 306 ? 2.963 16.159 22.897 1.00 93.06 306 GLY A O 1
ATOM 2133 N N . THR A 1 307 ? 0.716 16.098 22.960 1.00 95.19 307 THR A N 1
ATOM 2134 C CA . THR A 1 307 ? 0.573 14.921 22.081 1.00 95.19 307 THR A CA 1
ATOM 2135 C C . THR A 1 307 ? -0.463 15.164 20.991 1.00 95.19 307 THR A C 1
ATOM 2137 O O . THR A 1 307 ? -1.538 15.718 21.243 1.00 95.19 307 THR A O 1
ATOM 2140 N N . PHE A 1 308 ? -0.133 14.742 19.774 1.00 96.06 308 PHE A N 1
ATOM 2141 C CA . PHE A 1 308 ? -0.972 14.922 18.597 1.00 96.06 308 PHE A CA 1
ATOM 2142 C C . PHE A 1 308 ? -1.630 13.604 18.217 1.00 96.06 308 PHE A C 1
ATOM 2144 O O . PHE A 1 308 ? -0.991 12.559 18.208 1.00 96.06 308 PHE A O 1
ATOM 2151 N N . HIS A 1 309 ? -2.917 13.673 17.903 1.00 96.12 309 HIS A N 1
ATOM 2152 C CA . HIS A 1 309 ? -3.775 12.529 17.639 1.00 96.12 309 HIS A CA 1
ATOM 2153 C C . HIS A 1 309 ? -4.667 12.821 16.433 1.00 96.12 309 HIS A C 1
ATOM 2155 O O . HIS A 1 309 ? -5.051 13.972 16.202 1.00 96.12 309 HIS A O 1
ATOM 2161 N N . CYS A 1 310 ? -5.013 11.790 15.669 1.00 96.19 310 CYS A N 1
ATOM 2162 C CA . CYS A 1 310 ? -5.967 11.918 14.574 1.00 96.19 310 CYS A CA 1
ATOM 2163 C C . CYS A 1 310 ? -7.396 12.090 15.111 1.00 96.19 310 CYS A C 1
ATOM 2165 O O . CYS A 1 310 ? -7.937 11.207 15.770 1.00 96.19 310 CYS A O 1
ATOM 2167 N N . SER A 1 311 ? -8.029 13.224 14.807 1.00 95.31 311 SER A N 1
ATOM 2168 C CA . SER A 1 311 ? -9.437 13.476 15.138 1.00 95.31 311 SER A CA 1
ATOM 2169 C C . SER A 1 311 ? -10.289 13.647 13.879 1.00 95.31 311 SER A C 1
ATOM 2171 O O . SER A 1 311 ? -9.822 14.295 12.936 1.00 95.31 311 SER A O 1
ATOM 2173 N N . PRO A 1 312 ? -11.535 13.132 13.839 1.00 94.50 312 PRO A N 1
ATOM 2174 C CA . PRO A 1 312 ? -12.431 13.331 12.706 1.00 94.50 312 PRO A CA 1
ATOM 2175 C C . PRO A 1 312 ? -12.668 14.806 12.391 1.00 94.50 312 PRO A C 1
ATOM 2177 O O . PRO A 1 312 ? -12.872 15.636 13.282 1.00 94.50 312 PRO A O 1
ATOM 2180 N N . LEU A 1 313 ? -12.682 15.128 11.101 1.00 95.69 313 LEU A N 1
ATOM 2181 C CA . LEU A 1 313 ? -13.061 16.436 10.594 1.00 95.69 313 LEU A CA 1
ATOM 2182 C C . LEU A 1 313 ? -14.570 16.649 10.751 1.00 95.69 313 LEU A C 1
ATOM 2184 O O . LEU A 1 313 ? -15.388 15.762 10.516 1.00 95.69 313 LEU A O 1
ATOM 2188 N N . CYS A 1 314 ? -14.950 17.876 11.090 1.00 94.81 314 CYS A N 1
ATOM 2189 C CA . CYS A 1 314 ? -16.344 18.297 11.046 1.00 94.81 314 CYS A CA 1
ATOM 2190 C C . CYS A 1 314 ? -16.706 18.754 9.632 1.00 94.81 314 CYS A C 1
ATOM 2192 O O . CYS A 1 314 ? -16.225 19.794 9.172 1.00 94.81 314 CYS A O 1
ATOM 2194 N N . GLY A 1 315 ? -17.567 18.003 8.942 1.00 91.62 315 GLY A N 1
ATOM 2195 C CA . GLY A 1 315 ? -17.875 18.256 7.532 1.00 91.62 315 GLY A CA 1
ATOM 2196 C C . GLY A 1 315 ? -16.626 18.134 6.654 1.00 91.62 315 GLY A C 1
ATOM 2197 O O . GLY A 1 315 ? -16.001 17.085 6.617 1.00 91.62 315 GLY A O 1
ATO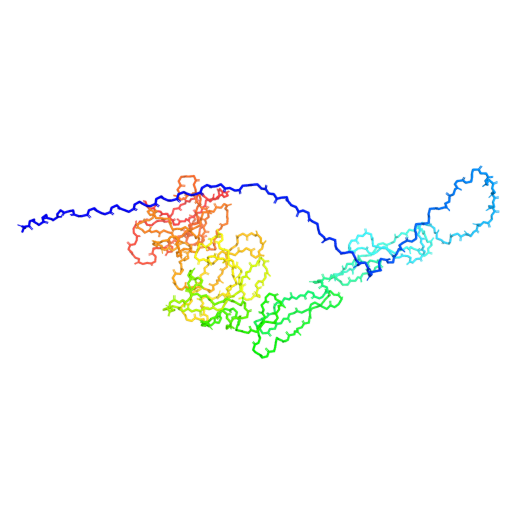M 2198 N N . ASP A 1 316 ? -16.249 19.215 5.970 1.00 92.19 316 ASP A N 1
ATOM 2199 C CA . ASP A 1 316 ? -15.029 19.291 5.147 1.00 92.19 316 ASP A CA 1
ATOM 2200 C C . ASP A 1 316 ? -13.781 19.740 5.936 1.00 92.19 316 ASP A C 1
ATOM 2202 O O . ASP A 1 316 ? -12.719 19.998 5.365 1.00 92.19 316 ASP A O 1
ATOM 2206 N N . GLY A 1 317 ? -13.911 19.913 7.256 1.00 93.50 317 GLY A N 1
ATOM 2207 C CA . GLY A 1 317 ? -12.851 20.413 8.125 1.00 93.50 317 GLY A CA 1
ATOM 2208 C C . GLY A 1 317 ? -12.573 21.913 7.998 1.00 93.50 317 GLY A C 1
ATOM 2209 O O . GLY A 1 317 ? -11.671 22.422 8.674 1.00 93.50 317 GLY A O 1
ATOM 2210 N N . SER A 1 318 ? -13.307 22.648 7.154 1.00 94.25 318 SER A N 1
ATOM 2211 C CA . SER A 1 318 ? -13.119 24.091 6.990 1.00 94.25 318 SER A CA 1
ATOM 2212 C C . SER A 1 318 ? -13.647 24.873 8.196 1.00 94.25 318 SER A C 1
ATOM 2214 O O . SER A 1 318 ? -14.629 24.504 8.841 1.00 94.25 318 SER A O 1
ATOM 2216 N N . LEU A 1 319 ? -13.020 26.017 8.492 1.00 94.12 319 LEU A N 1
ATOM 2217 C CA . LEU A 1 319 ? -13.449 26.907 9.583 1.00 94.12 319 LEU A CA 1
ATOM 2218 C C . LEU A 1 319 ? -14.854 27.484 9.376 1.00 94.12 319 LEU A C 1
ATOM 2220 O O . LEU A 1 319 ? -15.531 27.819 10.345 1.00 94.12 319 LEU A O 1
ATOM 2224 N N . SER A 1 320 ? -15.284 27.599 8.120 1.00 91.56 320 SER A N 1
ATOM 2225 C CA . SER A 1 320 ? -16.609 28.085 7.730 1.00 91.56 320 SER A CA 1
ATOM 2226 C C . SER A 1 320 ? -17.652 26.979 7.561 1.00 91.56 320 SER A C 1
ATOM 2228 O O . SER A 1 320 ? -18.836 27.292 7.445 1.00 91.56 320 SER A O 1
ATOM 2230 N N . GLY A 1 321 ? -17.239 25.710 7.507 1.00 83.50 321 GLY A N 1
ATOM 2231 C CA . GLY A 1 321 ? -18.130 24.579 7.278 1.00 83.50 321 GLY A CA 1
ATOM 2232 C C . GLY A 1 321 ? -19.109 24.415 8.435 1.00 83.50 321 GLY A C 1
ATOM 2233 O O . GLY A 1 321 ? -18.726 24.557 9.593 1.00 83.50 321 GLY A O 1
ATOM 2234 N N . SER A 1 322 ? -20.377 24.120 8.146 1.00 80.00 322 SER A N 1
ATOM 2235 C CA . SER A 1 322 ? -21.422 23.896 9.159 1.00 80.00 322 SER A CA 1
ATOM 2236 C C . SER A 1 322 ? -21.647 22.413 9.478 1.00 80.00 322 SER A C 1
ATOM 2238 O O . SER A 1 322 ? -22.718 22.054 9.960 1.00 80.00 322 SER A O 1
ATOM 2240 N N . GLY A 1 323 ? -20.677 21.548 9.165 1.00 83.94 323 GLY A N 1
ATOM 2241 C CA . GLY A 1 323 ? -20.764 20.119 9.456 1.00 83.94 323 GLY A CA 1
ATOM 2242 C C . GLY A 1 323 ? -20.786 19.846 10.959 1.00 83.94 323 GLY A C 1
ATOM 2243 O O . GLY A 1 323 ? -20.038 20.476 11.710 1.00 83.94 323 GLY A O 1
ATOM 2244 N N . GLY A 1 324 ? -21.660 18.927 11.374 1.00 89.00 324 GLY A N 1
ATOM 2245 C CA . GLY A 1 324 ? -21.602 18.301 12.694 1.00 89.00 324 GLY A CA 1
ATOM 2246 C C . GLY A 1 324 ? -20.458 17.296 12.765 1.00 89.00 324 GLY A C 1
ATOM 2247 O O . GLY A 1 324 ? -19.825 16.982 11.750 1.00 89.00 324 GLY A O 1
ATOM 2248 N N . CYS A 1 325 ? -20.183 16.808 13.966 1.00 89.44 325 CYS A N 1
ATOM 2249 C CA . CYS A 1 325 ? -19.162 15.789 14.129 1.00 89.44 325 CYS A CA 1
ATOM 2250 C C . CYS A 1 325 ? -19.739 14.440 13.659 1.00 89.44 325 CYS A C 1
ATOM 2252 O O . CYS A 1 325 ? -20.853 14.111 14.067 1.00 89.44 325 CYS A O 1
ATOM 2254 N N . PRO A 1 326 ? -19.026 13.625 12.853 1.00 87.12 326 PRO A N 1
ATOM 2255 C CA . PRO A 1 326 ? -19.514 12.297 12.457 1.00 87.12 326 PRO A CA 1
ATOM 2256 C C . PRO A 1 326 ? -19.916 11.419 13.653 1.00 87.12 326 PRO A C 1
ATOM 2258 O O . PRO A 1 326 ? -20.871 10.655 13.575 1.00 87.12 326 PRO A O 1
ATOM 2261 N N . LEU A 1 327 ? -19.261 11.616 14.799 1.00 83.12 327 LEU A N 1
ATOM 2262 C CA . LEU A 1 327 ? -19.558 10.938 16.058 1.00 83.12 327 LEU A CA 1
ATOM 2263 C C . LEU A 1 327 ? -20.906 11.328 16.697 1.00 83.12 327 LEU A C 1
ATOM 2265 O O . LEU A 1 327 ? -21.418 10.593 17.542 1.00 83.12 327 LEU A O 1
ATOM 2269 N N . GLU A 1 328 ? -21.518 12.444 16.298 1.00 81.75 328 GLU A N 1
ATOM 2270 C CA . GLU A 1 328 ? -22.855 12.853 16.758 1.00 81.75 328 GLU A CA 1
ATOM 2271 C C . GLU A 1 328 ? -23.989 12.102 16.035 1.00 81.75 328 GLU A C 1
ATOM 2273 O O . GLU A 1 328 ? -25.156 12.231 16.426 1.00 81.75 328 GLU A O 1
ATOM 2278 N N . ALA A 1 329 ? -23.676 11.316 14.993 1.00 70.00 329 ALA A N 1
ATOM 2279 C CA . ALA A 1 329 ? -24.638 10.526 14.225 1.00 70.00 329 ALA A CA 1
ATOM 2280 C C . ALA A 1 329 ? -25.239 9.397 15.090 1.00 70.00 329 ALA A C 1
ATOM 2282 O O . ALA A 1 329 ? -24.839 8.242 15.046 1.00 70.00 329 ALA A O 1
ATOM 2283 N N . GLY A 1 330 ? -26.201 9.767 15.931 1.00 69.62 330 GLY A N 1
ATOM 2284 C CA . GLY A 1 330 ? -26.817 8.919 16.953 1.00 69.62 330 GLY A CA 1
ATOM 2285 C C . GLY A 1 330 ? -27.741 9.695 17.897 1.00 69.62 330 GLY A C 1
ATOM 2286 O O . GLY A 1 330 ? -28.590 9.093 18.543 1.00 69.62 330 GLY A O 1
ATOM 2287 N N . GLY A 1 331 ? -27.643 11.032 17.921 1.00 61.78 331 GLY A N 1
ATOM 2288 C CA . GLY A 1 331 ? -28.657 11.926 18.494 1.00 61.78 331 GLY A CA 1
ATOM 2289 C C . GLY A 1 331 ? -28.510 12.273 19.978 1.00 61.78 331 GLY A C 1
ATOM 2290 O O . GLY A 1 331 ? -29.147 13.229 20.406 1.00 61.78 331 GLY A O 1
ATOM 2291 N N . ASP A 1 332 ? -27.647 11.585 20.734 1.00 70.62 332 ASP A N 1
ATOM 2292 C CA . ASP A 1 332 ? -27.582 11.735 22.200 1.00 70.62 332 ASP A CA 1
ATOM 2293 C C . ASP A 1 332 ? -26.176 12.015 22.777 1.00 70.62 332 ASP A C 1
ATOM 2295 O O . ASP A 1 332 ? -26.018 12.076 24.000 1.00 70.62 332 ASP A O 1
ATOM 2299 N N . ARG A 1 333 ? -25.146 12.219 21.941 1.00 77.25 333 ARG A N 1
ATOM 2300 C CA . ARG A 1 333 ? -23.805 12.596 22.425 1.00 77.25 333 ARG A CA 1
ATOM 2301 C C . ARG A 1 333 ? -23.678 14.103 22.611 1.00 77.25 333 ARG A C 1
ATOM 2303 O O . ARG A 1 333 ? -23.536 14.848 21.651 1.00 77.25 333 ARG A O 1
ATOM 2310 N N . TRP A 1 334 ? -23.731 14.533 23.869 1.00 81.38 334 TRP A N 1
ATOM 2311 C CA . TRP A 1 334 ? -23.544 15.930 24.285 1.00 81.38 334 TRP A CA 1
ATOM 2312 C C . TRP A 1 334 ? -22.098 16.257 24.673 1.00 81.38 334 TRP A C 1
ATOM 2314 O O . TRP A 1 334 ? -21.808 17.401 25.001 1.00 81.38 334 TRP A O 1
ATOM 2324 N N . ASP A 1 335 ? -21.223 15.253 24.689 1.00 87.00 335 ASP A N 1
ATOM 2325 C CA . ASP A 1 335 ? -19.812 15.334 25.067 1.00 87.00 335 ASP A CA 1
ATOM 2326 C C . ASP A 1 335 ? -18.872 15.528 23.876 1.00 87.00 335 ASP A C 1
ATOM 2328 O O . ASP A 1 3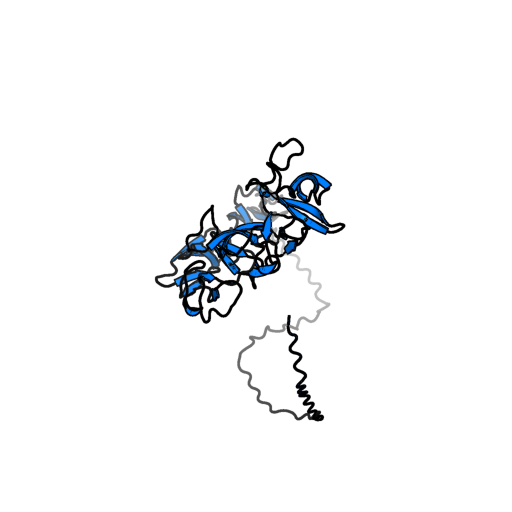35 ? -17.663 15.637 24.058 1.00 87.00 335 ASP A O 1
ATOM 2332 N N . VAL A 1 336 ? -19.415 15.584 22.661 1.00 89.94 336 VAL A N 1
ATOM 2333 C CA . VAL A 1 336 ? -18.670 15.852 21.434 1.00 89.94 336 VAL A CA 1
ATOM 2334 C C . VAL A 1 336 ? -19.141 17.187 20.871 1.00 89.94 336 VAL A C 1
ATOM 2336 O O . VAL A 1 336 ? -20.332 17.474 20.852 1.00 89.94 336 VAL A O 1
ATOM 2339 N N . GLN A 1 337 ? -18.206 18.022 20.423 1.00 92.81 337 GLN A N 1
ATOM 2340 C CA . GLN A 1 337 ? -18.510 19.253 19.700 1.00 92.81 337 GLN A CA 1
ATOM 2341 C C . GLN A 1 337 ? -17.514 19.492 18.569 1.00 92.81 337 GLN A C 1
ATOM 2343 O O . GLN A 1 337 ? -16.361 19.064 18.609 1.00 92.81 337 GLN A O 1
ATOM 2348 N N . CYS A 1 338 ? -17.941 20.269 17.579 1.00 94.56 338 CYS A N 1
ATOM 2349 C CA . CYS A 1 338 ? -17.071 20.727 16.504 1.00 94.56 338 CYS A CA 1
ATOM 2350 C C . CYS A 1 338 ? -16.357 22.029 16.860 1.00 94.56 338 CYS A C 1
ATOM 2352 O O . CYS A 1 338 ? -16.953 23.110 16.764 1.00 94.56 338 CYS A O 1
ATOM 2354 N N . ALA A 1 339 ? -15.060 21.950 17.161 1.00 95.50 339 ALA A N 1
ATOM 2355 C CA . ALA A 1 339 ? -14.243 23.107 17.520 1.00 95.50 339 ALA A CA 1
ATOM 2356 C C . ALA A 1 339 ? -13.045 23.298 16.575 1.00 95.50 339 ALA A C 1
ATOM 2358 O O . ALA A 1 339 ? -12.533 22.327 16.013 1.00 95.50 339 ALA A O 1
ATOM 2359 N N . PRO A 1 340 ? -12.564 24.543 16.400 1.00 96.31 340 PRO A N 1
ATOM 2360 C CA . PRO A 1 340 ? -11.303 24.785 15.719 1.00 96.31 340 PRO A CA 1
ATOM 2361 C C . PRO A 1 340 ? -10.122 24.274 16.563 1.00 96.31 340 PRO A C 1
ATOM 2363 O O . PRO A 1 340 ? -10.024 24.550 17.766 1.00 96.31 340 PRO A O 1
ATOM 2366 N N . ARG A 1 341 ? -9.205 23.557 15.914 1.00 96.75 341 ARG A N 1
ATOM 2367 C CA . ARG A 1 341 ? -7.905 23.139 16.448 1.00 96.75 341 ARG A CA 1
ATOM 2368 C C . ARG A 1 341 ? -6.817 23.432 15.427 1.00 96.75 341 ARG A C 1
ATOM 2370 O O . ARG A 1 341 ? -7.071 23.395 14.225 1.00 96.75 341 ARG A O 1
ATOM 2377 N N . ASN A 1 342 ? -5.620 23.725 15.924 1.00 96.69 342 ASN A N 1
ATOM 2378 C CA . ASN A 1 342 ? -4.443 23.792 15.073 1.00 96.69 342 ASN A CA 1
ATOM 2379 C C . ASN A 1 342 ? -3.979 22.363 14.798 1.00 96.69 342 ASN A C 1
ATOM 2381 O O . ASN A 1 342 ? -3.834 21.567 15.729 1.00 96.69 342 ASN A O 1
ATOM 2385 N N . THR A 1 343 ? -3.779 22.048 13.530 1.00 95.56 343 THR A N 1
ATOM 2386 C CA . THR A 1 343 ? -3.145 20.815 13.092 1.00 95.56 343 THR A CA 1
ATOM 2387 C C . THR A 1 343 ? -1.644 20.870 13.348 1.00 95.56 343 THR A C 1
ATOM 2389 O O . THR A 1 343 ? -1.093 21.922 13.682 1.00 95.56 343 THR A O 1
ATOM 2392 N N . TYR A 1 344 ? -0.975 19.729 13.209 1.00 93.81 344 TYR A N 1
ATOM 2393 C CA . TYR A 1 344 ? 0.471 19.594 13.402 1.00 93.81 344 TYR A CA 1
ATOM 2394 C C . TYR A 1 344 ? 1.302 20.592 12.567 1.00 93.81 344 TYR A C 1
ATOM 2396 O O . TYR A 1 344 ? 2.314 21.106 13.035 1.00 93.81 344 TYR A O 1
ATOM 2404 N N . ASP A 1 345 ? 0.838 20.939 11.364 1.00 94.06 345 ASP A N 1
ATOM 2405 C CA . ASP A 1 345 ? 1.440 21.943 10.469 1.00 94.06 345 ASP A CA 1
ATOM 2406 C C . ASP A 1 345 ? 1.042 23.403 10.794 1.00 94.06 345 ASP A C 1
ATOM 2408 O O . ASP A 1 345 ? 1.434 24.339 10.095 1.00 94.06 345 ASP A O 1
ATOM 2412 N N . GLY A 1 346 ? 0.267 23.622 11.860 1.00 94.94 346 GLY A N 1
ATOM 2413 C CA . GLY A 1 346 ? -0.183 24.935 12.319 1.00 94.94 346 GLY A CA 1
ATOM 2414 C C . GLY A 1 346 ? -1.425 25.484 11.610 1.00 94.94 346 GLY A C 1
ATOM 2415 O O . GLY A 1 346 ? -1.829 26.612 11.908 1.00 94.94 346 GLY A O 1
ATOM 2416 N N . LEU A 1 347 ? -2.054 24.733 10.699 1.00 95.19 347 LEU A N 1
ATOM 2417 C CA . LEU A 1 347 ? -3.303 25.152 10.059 1.00 95.19 347 LEU A CA 1
ATOM 2418 C C . LEU A 1 347 ? -4.501 24.960 10.998 1.00 95.19 347 LEU A C 1
ATOM 2420 O O . LEU A 1 347 ? -4.597 23.996 11.741 1.00 95.19 347 LEU A O 1
ATOM 2424 N N . ALA A 1 348 ? -5.469 25.872 10.970 1.00 96.44 348 ALA A N 1
ATOM 2425 C CA . ALA A 1 348 ? -6.675 25.718 11.778 1.00 96.44 348 ALA A CA 1
ATOM 2426 C C . ALA A 1 348 ? -7.740 24.907 11.015 1.00 96.44 348 ALA A C 1
ATOM 2428 O O . ALA A 1 348 ? -8.163 25.298 9.923 1.00 96.44 348 ALA A O 1
ATOM 2429 N N . ARG A 1 349 ? -8.207 23.801 11.605 1.00 96.94 349 ARG A N 1
ATOM 2430 C CA . ARG A 1 349 ? -9.269 22.922 11.078 1.00 96.94 349 ARG A CA 1
ATOM 2431 C C . ARG A 1 349 ? -10.378 22.729 12.107 1.00 96.94 349 ARG A C 1
ATOM 2433 O O . ARG A 1 349 ? -10.125 22.806 13.308 1.00 96.94 349 ARG A O 1
ATOM 2440 N N . ARG A 1 350 ? -11.612 22.481 11.655 1.00 96.69 350 ARG A N 1
ATOM 2441 C CA . ARG A 1 350 ? -12.701 22.050 12.548 1.00 96.69 350 ARG A CA 1
ATOM 2442 C C . ARG A 1 350 ? -12.672 20.538 12.696 1.00 96.69 350 ARG A C 1
ATOM 2444 O O . ARG A 1 350 ? -12.830 19.825 11.710 1.00 96.69 350 ARG A O 1
ATOM 2451 N N . VAL A 1 351 ? -12.517 20.083 13.929 1.00 96.19 351 VAL A N 1
ATOM 2452 C CA . VAL A 1 351 ? -12.452 18.666 14.289 1.00 96.19 351 VAL A CA 1
ATOM 2453 C C . VAL A 1 351 ? -13.401 18.371 15.441 1.00 96.19 351 VAL A C 1
ATOM 2455 O O . VAL A 1 351 ? -13.836 19.279 16.160 1.00 96.19 351 VAL A O 1
ATOM 2458 N N . CYS A 1 352 ? -13.700 17.094 15.615 1.00 94.69 352 CYS A N 1
ATOM 2459 C CA . CYS A 1 352 ? -14.415 16.585 16.768 1.00 94.69 352 CYS A CA 1
ATOM 2460 C C . CYS A 1 352 ? -13.545 16.695 18.020 1.00 94.69 352 CYS A C 1
ATOM 2462 O O . CYS A 1 352 ? -12.424 16.189 18.074 1.00 94.69 352 CYS A O 1
ATOM 2464 N N . VAL A 1 353 ? -14.048 17.370 19.045 1.00 93.44 353 VAL A N 1
ATOM 2465 C CA . VAL A 1 353 ? -13.363 17.490 20.333 1.00 93.44 353 VAL A CA 1
ATOM 2466 C C . VAL A 1 353 ? -14.338 17.248 21.461 1.00 93.44 353 VAL A C 1
ATOM 2468 O O . VAL A 1 353 ? -15.543 17.447 21.303 1.00 93.44 353 VAL A O 1
ATOM 2471 N N . SER A 1 354 ? -13.800 16.851 22.607 1.00 91.88 354 SER A N 1
ATOM 2472 C CA . SER A 1 354 ? -14.578 16.772 23.837 1.00 91.88 354 SER A CA 1
ATOM 2473 C C . SER A 1 354 ? -15.052 18.163 24.275 1.00 91.88 354 SER A C 1
ATOM 2475 O O . SER A 1 354 ? -14.346 19.158 24.047 1.00 91.88 354 SER A O 1
ATOM 2477 N N . THR A 1 355 ? -16.256 18.254 24.843 1.00 88.81 355 THR A N 1
ATOM 2478 C CA . THR A 1 355 ? -16.833 19.513 25.361 1.00 88.81 355 THR A CA 1
ATOM 2479 C C . THR A 1 355 ? -16.187 20.008 26.641 1.00 88.81 355 THR A C 1
ATOM 2481 O O . THR A 1 355 ? -16.001 19.180 27.558 1.00 88.81 355 THR A O 1
#

Radius of gyration: 34.09 Å; chains: 1; bounding box: 97×62×100 Å

Secondary structure (DSSP, 8-state):
------------------------------------S--------------TT------------S-SSS-TT-EEEEETTEEEEE-TTSS-EEEEE--TTEEEETTEEEEPPSS-TT-EEEEETTEEEEE-TTSS-EEEEE--TTEEEETTEEEESBPTTS--SSGGGBTTSEEEBTTBS--TT--S--EEE-B--TT-S-TTEEEE-TTT-GGG-S-EEEEB-BSB-SSTTEEEEEEEE-TTSS-EEEEEEEETT-B-TTSEES-GGGBTTSEEETTSSSSEEEE-B-SS---TTEEEEEEETTEEEEEEBSTTS-TT--PPPGGGTTS---SEEEEEEEBTTS-EEEEEEE-

pLDDT: mean 83.99, std 16.81, range [34.53, 98.69]

Organism: Persicimonas caeni (NCBI:txid2292766)

Sequence (355 aa):
MQFIRLTALVVFFAILTACAGGSPSDLDAEQNPQDAGQDTAEPDDASDASNPGDVGVDSADTVDDPCGVCCPGEQVCSDGNTLSTCADDGSGFTDQTCGDGKICEQGACVDEPICQPGDTKCHDGSTRLVCRAGGTAWRTEDCGTGNSCVDGECLSGDPNGSECTADADCAGGKCRCGSDESCSPAPSRTYCTSTCTPGSCGPDEICVSSDSFNAASYDHCVPKCNETCALAGLSCVSLPTRDSGELTYEQGCYFDSAVDVGEECSSATNCTGGTCLEGYFNTGLCTFECAGGCPDGTACVELQSGTFHCSPLCGDGSLSGSGGCPLEAGGDRWDVQCAPRNTYDGLARRVCVST